Protein AF-A0A5N9GI47-F1 (afdb_monomer)

Sequence (192 aa):
MSFPSTIEPAESAIFLDIRSRVNTAGIEEALLGLVFDPKFEANSHFYVYYSAGGPGRSVVSRVTQRDGVAVPESELVVLEVPQPFSNHNGGQHAVGPDGMLYISLGDGGMGCDPQGNGQNRFDQLGSILRIDVPGLTPDQGYRVPPDNPFAGSTDARGEVWAYGLAIFGDSHSTGKMATSGPETKVRTVLKR

Secondary structure (DSSP, 8-state):
-PPPS--PPP----S---TTT---SSSS-SEEEEEE-TTHHHH-EEEEEEEETTTTEEEEEEEEEETTEEEEEEEEEEEEEE-SSSS-----EEE-TTSPEEEE-----STT-TT-GGG-TTSSTTEEEEEB-TT--TT-PPBPPTTSTTTT-SSS-TTEEEE---SS--SSS----B--SS----------

Foldseek 3Di:
DDDDPDPPDDDDDAQDDPVVFWDDPFDQFAFQDKAAQPCCVPFQKIWTWGWGPPPTWIWIWIWHDDPRHTDPVRIATQDIAHQPHRPQQFTDWYQDPVRWIKGAGALSDDPPSPVCSQVAQAGCHQFIFTWHDPPDDNVDHIHQPCQAQQRVHPRGDSRGQWGNHHPDDDDDDDRDTDGRHPDDDDDDDDDD

Nearest PDB structures (foldseek):
  2wg3-assembly2_D  TM=8.610E-01  e=8.790E-11  Homo sapiens
  2wg3-assembly1_C  TM=8.633E-01  e=1.822E-10  Homo sapiens
  2wft-assembly1_A  TM=8.410E-01  e=9.297E-11  Homo sapiens
  2wfx-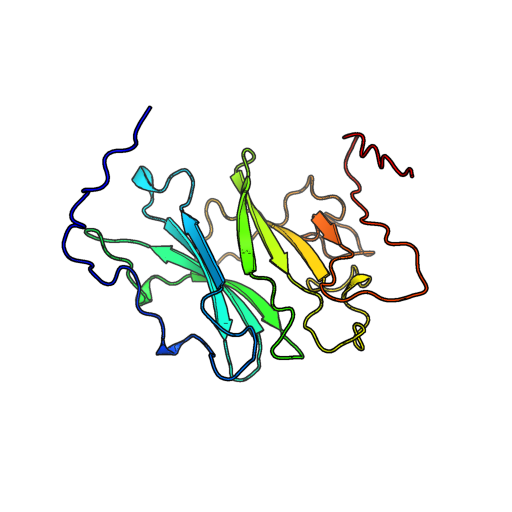assembly1_B  TM=8.576E-01  e=1.722E-10  Homo sapiens
  3ho5-assembly2_B  TM=8.603E-01  e=3.570E-10  Homo sapiens

Solvent-accessible surface area (backbone atoms only — not comparable to full-atom values): 11240 Å² total; per-residue (Å²): 137,83,79,82,92,75,77,78,74,71,80,88,69,83,48,73,79,57,70,94,60,41,28,62,89,41,87,59,30,30,80,55,32,72,38,69,41,98,54,27,96,80,66,34,33,30,38,38,23,30,22,28,61,92,69,47,23,40,37,33,29,37,33,34,48,55,96,92,28,50,38,70,89,54,56,41,81,58,46,77,44,81,30,89,40,50,30,46,60,57,25,57,53,45,70,46,99,86,62,29,41,35,40,37,28,20,36,21,28,62,85,70,44,81,81,50,25,26,76,32,5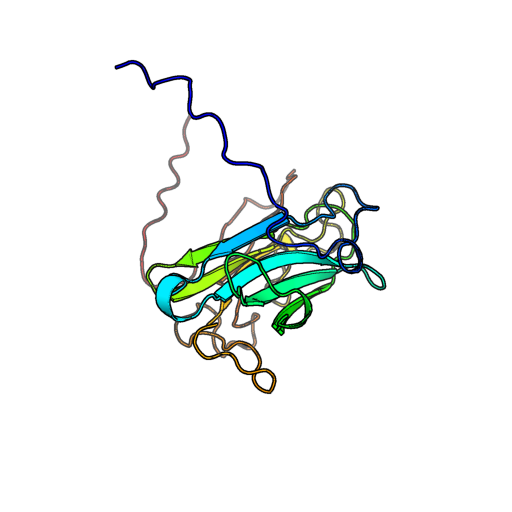0,77,52,70,37,1,16,32,33,39,34,40,54,82,85,66,44,99,90,42,72,65,42,59,43,81,85,32,64,22,40,91,43,91,82,27,42,31,36,42,51,32,44,48,37,66,95,61,84,80,90,89,73,82,88,62,74,53,71,66,68,92,80,77,88,82,78,83,85,84,83,131

Structure (mmCIF, N/CA/C/O backbone):
data_AF-A0A5N9GI47-F1
#
_entry.id   AF-A0A5N9GI47-F1
#
loop_
_atom_site.group_PDB
_atom_site.id
_atom_site.type_symbol
_atom_site.label_atom_id
_atom_site.label_alt_id
_atom_site.label_comp_id
_atom_site.label_asym_id
_atom_site.label_entity_id
_atom_site.label_seq_id
_atom_site.pdbx_PDB_ins_code
_atom_site.Cartn_x
_atom_site.Cartn_y
_atom_site.Cartn_z
_atom_site.occupancy
_atom_site.B_iso_or_equiv
_atom_site.auth_seq_id
_atom_site.auth_comp_id
_atom_site.auth_asym_id
_atom_site.auth_atom_id
_atom_site.pdbx_PDB_model_num
ATOM 1 N N . MET A 1 1 ? -36.057 14.332 -10.586 1.00 43.34 1 MET A N 1
ATOM 2 C CA . MET A 1 1 ? -35.636 14.122 -9.185 1.00 43.34 1 MET A CA 1
ATOM 3 C C . MET A 1 1 ? -34.555 15.145 -8.893 1.00 43.34 1 MET A C 1
ATOM 5 O O . MET A 1 1 ? -33.548 15.130 -9.584 1.00 43.34 1 MET A O 1
ATOM 9 N N . SER A 1 2 ? -34.813 16.093 -7.991 1.00 52.66 2 SER A N 1
ATOM 10 C CA . SER A 1 2 ? -33.816 17.071 -7.541 1.00 52.66 2 SER A CA 1
ATOM 11 C C . SER A 1 2 ? -33.163 16.513 -6.289 1.00 52.66 2 SER A C 1
ATOM 13 O O . SER A 1 2 ? -33.877 16.120 -5.367 1.00 52.66 2 SER A O 1
ATOM 15 N N . PHE A 1 3 ? -31.837 16.466 -6.252 1.00 40.84 3 PHE A N 1
ATOM 16 C CA . PHE A 1 3 ? -31.132 16.227 -5.000 1.00 40.84 3 PHE A CA 1
ATOM 17 C C . PHE A 1 3 ? -31.283 17.481 -4.124 1.00 40.84 3 PHE A C 1
ATOM 19 O O . PHE A 1 3 ? -31.165 18.591 -4.651 1.00 40.84 3 PHE A O 1
ATOM 26 N N . PRO A 1 4 ? -31.606 17.348 -2.828 1.00 53.62 4 PRO A N 1
ATOM 27 C CA . PRO A 1 4 ? -31.624 18.488 -1.921 1.00 53.62 4 PRO A CA 1
ATOM 28 C C . PRO A 1 4 ? -30.206 19.064 -1.801 1.00 53.62 4 PRO A C 1
ATOM 30 O O . PRO A 1 4 ? -29.249 18.334 -1.563 1.00 53.62 4 PRO A O 1
ATOM 33 N N . SER A 1 5 ? -30.076 20.376 -1.993 1.00 59.16 5 SER A N 1
ATOM 34 C CA . SER A 1 5 ? -28.804 21.108 -2.058 1.00 59.16 5 S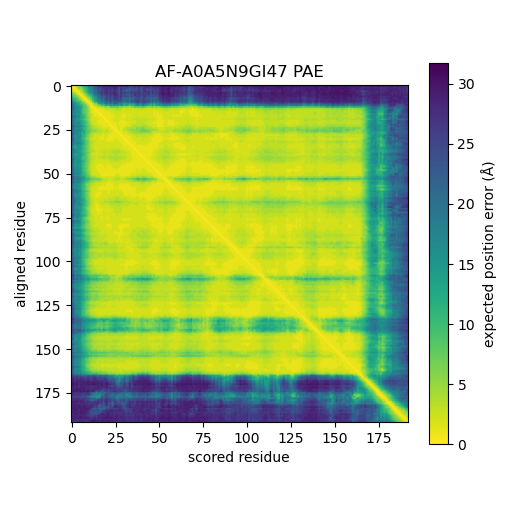ER A CA 1
ATOM 35 C C . SER A 1 5 ? -28.333 21.664 -0.710 1.00 59.16 5 SER A C 1
ATOM 37 O O . SER A 1 5 ? -27.488 22.551 -0.677 1.00 59.16 5 SER A O 1
ATOM 39 N N . THR A 1 6 ? -28.887 21.187 0.402 1.00 57.94 6 THR A N 1
ATOM 40 C CA . THR A 1 6 ? -28.562 21.686 1.744 1.00 57.94 6 THR A CA 1
ATOM 41 C C . THR A 1 6 ? -28.453 20.524 2.717 1.00 57.94 6 THR A C 1
ATOM 43 O O . THR A 1 6 ? -29.365 20.250 3.496 1.00 57.94 6 THR A O 1
ATOM 46 N N . ILE A 1 7 ? -27.324 19.824 2.651 1.00 60.47 7 ILE A N 1
ATOM 47 C CA . ILE A 1 7 ? -26.736 19.249 3.856 1.00 60.47 7 ILE A CA 1
ATOM 48 C C . ILE A 1 7 ? -25.733 20.306 4.311 1.00 60.47 7 ILE A C 1
ATOM 50 O O . ILE A 1 7 ? -24.675 20.447 3.703 1.00 60.47 7 ILE A O 1
ATOM 54 N N . GLU A 1 8 ? -26.105 21.108 5.308 1.00 59.03 8 GLU A N 1
ATOM 55 C CA . GLU A 1 8 ? -25.125 21.877 6.081 1.00 59.03 8 GLU A CA 1
ATOM 56 C C . GLU A 1 8 ? -24.126 20.850 6.635 1.00 59.03 8 GLU A C 1
ATOM 58 O O . GLU A 1 8 ? -24.556 19.928 7.341 1.00 59.03 8 GLU A O 1
ATOM 63 N N . PRO A 1 9 ? -22.833 20.902 6.274 1.00 55.97 9 PRO A N 1
ATOM 64 C CA . PRO A 1 9 ? -21.881 19.965 6.834 1.00 55.97 9 PRO A CA 1
ATOM 65 C C . PRO A 1 9 ? -21.824 20.212 8.343 1.00 55.97 9 PRO A C 1
ATOM 67 O O . PRO A 1 9 ? -21.629 21.342 8.792 1.00 55.97 9 PRO A O 1
ATOM 70 N N . ALA A 1 10 ? -21.996 19.147 9.129 1.00 63.31 10 ALA A N 1
ATOM 71 C CA . ALA A 1 10 ? -21.529 19.155 10.507 1.00 63.31 10 ALA A CA 1
ATOM 72 C C . ALA A 1 10 ? -20.068 19.637 10.511 1.00 63.31 10 ALA A C 1
ATOM 74 O O . ALA A 1 10 ? -19.319 19.321 9.583 1.00 63.31 10 ALA A O 1
ATOM 75 N N . GLU A 1 11 ? -19.706 20.441 11.510 1.00 63.81 11 GLU A N 1
ATOM 76 C CA . GLU A 1 11 ? -18.373 21.018 11.707 1.00 63.81 11 GLU A CA 1
ATOM 77 C C . GLU A 1 11 ? -17.262 20.068 11.220 1.00 63.81 11 GLU A C 1
ATOM 79 O O . GLU A 1 11 ? -17.155 18.929 11.679 1.00 63.81 11 GLU A O 1
ATOM 84 N N . SER A 1 12 ? -16.474 20.497 10.225 1.00 72.12 12 SER A N 1
ATOM 85 C CA . SER A 1 12 ? -15.445 19.644 9.629 1.00 72.12 12 SER A CA 1
ATOM 86 C C . SER A 1 12 ? -14.298 19.454 10.621 1.00 72.12 12 SER A C 1
ATOM 88 O O . SER A 1 12 ? -13.446 20.332 10.767 1.00 72.12 12 SER A O 1
ATOM 90 N N . ALA A 1 13 ? -14.270 18.314 11.305 1.00 82.38 13 ALA A N 1
ATOM 91 C CA . ALA A 1 13 ? -13.162 17.926 12.167 1.00 82.38 13 ALA A CA 1
ATOM 92 C C . ALA A 1 13 ? -12.062 17.210 11.367 1.00 82.38 13 ALA A C 1
ATOM 94 O O . ALA A 1 13 ? -12.328 16.502 10.393 1.00 82.38 13 ALA A O 1
ATOM 95 N N . ILE A 1 14 ? -10.808 17.372 11.795 1.00 89.81 14 ILE A N 1
ATOM 96 C CA . ILE A 1 14 ? -9.683 16.614 11.239 1.00 89.81 14 ILE A CA 1
ATOM 97 C C . ILE A 1 14 ? -9.828 15.154 11.676 1.00 89.81 14 ILE A C 1
ATOM 99 O O . ILE A 1 14 ? -9.747 14.851 12.863 1.00 89.81 14 ILE A O 1
ATOM 103 N N . PHE A 1 15 ? -10.017 14.251 10.712 1.00 92.94 15 PHE A N 1
ATOM 104 C CA . PHE A 1 15 ? -10.104 12.815 10.985 1.00 92.94 15 PHE A CA 1
ATOM 105 C C . PHE A 1 15 ? -8.729 12.172 11.220 1.00 92.94 15 PHE A C 1
ATOM 107 O O . PHE A 1 15 ? -8.595 11.344 12.113 1.00 92.94 15 PHE A O 1
ATOM 114 N N . LEU A 1 16 ? -7.713 12.555 10.438 1.00 94.88 16 LEU A N 1
ATOM 115 C CA . LEU A 1 16 ? -6.341 12.040 10.500 1.00 94.88 16 LEU A CA 1
ATOM 116 C C . LEU A 1 16 ? -5.348 13.168 10.186 1.00 94.88 16 LEU A C 1
ATOM 118 O O . LEU A 1 16 ? -5.494 13.839 9.166 1.00 94.88 16 LEU A O 1
ATOM 122 N N . ASP A 1 17 ? -4.311 13.329 11.013 1.00 94.81 17 ASP A N 1
ATOM 123 C CA . ASP A 1 17 ? -3.175 14.217 10.733 1.00 94.81 17 ASP A CA 1
ATOM 124 C C . ASP A 1 17 ? -1.860 13.431 10.743 1.00 94.81 17 ASP A C 1
ATOM 126 O O . ASP A 1 17 ? -1.371 13.008 11.789 1.00 94.81 17 ASP A O 1
ATOM 130 N N . ILE A 1 18 ? -1.294 13.232 9.554 1.00 97.12 18 ILE A N 1
ATOM 131 C CA . ILE A 1 18 ? 0.010 12.587 9.345 1.00 97.12 18 ILE A CA 1
ATOM 132 C C . ILE A 1 18 ? 0.945 13.469 8.515 1.00 97.12 18 ILE A C 1
ATOM 134 O O . ILE A 1 18 ? 1.875 12.968 7.890 1.00 97.12 18 ILE A O 1
ATOM 138 N N . ARG A 1 19 ? 0.734 14.793 8.497 1.00 96.81 19 ARG A N 1
ATOM 139 C CA . ARG A 1 19 ? 1.538 15.724 7.677 1.00 96.81 19 ARG A CA 1
ATOM 140 C C . ARG A 1 19 ? 3.043 15.615 7.935 1.00 96.81 19 ARG A C 1
ATOM 142 O O . ARG A 1 19 ? 3.826 15.838 7.025 1.00 96.81 19 ARG A O 1
ATOM 149 N N . SER A 1 20 ? 3.450 15.235 9.147 1.00 95.75 20 SER A N 1
ATOM 150 C CA . SER A 1 20 ? 4.858 15.000 9.501 1.00 95.75 20 SER A CA 1
ATOM 151 C C . SER A 1 20 ? 5.484 13.763 8.841 1.00 95.75 20 SER A C 1
ATOM 153 O O . SER A 1 20 ? 6.705 13.636 8.841 1.00 95.75 20 SER A O 1
ATOM 155 N N . ARG A 1 21 ? 4.670 12.850 8.295 1.00 96.44 21 ARG A N 1
ATOM 156 C CA . ARG A 1 21 ? 5.090 11.594 7.645 1.00 96.44 21 ARG A CA 1
ATOM 157 C C . ARG A 1 21 ? 5.012 11.667 6.122 1.00 96.44 21 ARG A C 1
ATOM 159 O O . ARG A 1 21 ? 5.691 10.902 5.440 1.00 96.44 21 ARG A O 1
ATOM 166 N N . VAL A 1 22 ? 4.178 12.567 5.604 1.00 97.69 22 VAL A N 1
ATOM 167 C CA . VAL A 1 22 ? 3.878 12.685 4.178 1.00 97.69 22 VAL A CA 1
ATOM 168 C C . VAL A 1 22 ? 4.869 13.633 3.507 1.00 97.69 22 VAL A C 1
ATOM 170 O O . VAL A 1 22 ? 4.983 14.801 3.875 1.00 97.69 22 VAL A O 1
ATOM 173 N N . ASN A 1 23 ? 5.563 13.139 2.487 1.00 97.44 23 ASN A N 1
ATOM 174 C CA . ASN A 1 23 ? 6.303 13.979 1.563 1.00 97.44 23 ASN A CA 1
ATOM 175 C C . ASN A 1 23 ? 5.327 14.659 0.597 1.00 97.44 23 ASN A C 1
ATOM 177 O O . ASN A 1 23 ? 4.427 14.016 0.064 1.00 97.44 23 ASN A O 1
ATOM 181 N N . THR A 1 24 ? 5.510 15.960 0.395 1.00 96.25 24 THR A N 1
ATOM 182 C CA . THR A 1 24 ? 4.680 16.802 -0.486 1.00 96.25 24 THR A CA 1
ATOM 183 C C . THR A 1 24 ? 5.528 17.691 -1.397 1.00 96.25 24 THR A C 1
ATOM 185 O O . THR A 1 24 ? 5.029 18.643 -1.991 1.00 96.25 24 THR A O 1
ATOM 188 N N . ALA 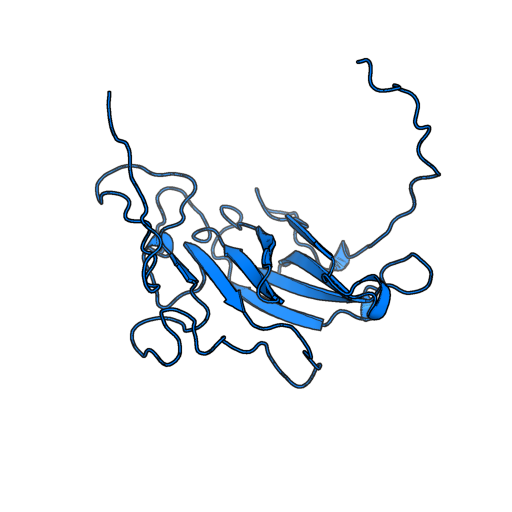A 1 25 ? 6.836 17.418 -1.481 1.00 94.50 25 ALA A N 1
ATOM 189 C CA . ALA A 1 25 ? 7.766 18.207 -2.288 1.00 94.50 25 ALA A CA 1
ATOM 190 C C . ALA A 1 25 ? 7.659 17.900 -3.795 1.00 94.50 25 ALA A C 1
ATOM 192 O O . ALA A 1 25 ? 8.067 18.713 -4.625 1.00 94.50 25 ALA A O 1
ATOM 193 N N . GLY A 1 26 ? 7.157 16.714 -4.135 1.00 92.00 26 GLY A N 1
ATOM 194 C CA . GLY A 1 26 ? 7.020 16.180 -5.479 1.00 92.00 26 GLY A CA 1
ATOM 195 C C . GLY A 1 26 ? 5.717 16.512 -6.199 1.00 92.00 26 GLY A C 1
ATOM 196 O O . GLY A 1 26 ? 4.822 17.148 -5.656 1.00 92.00 26 GLY A O 1
ATOM 197 N N . ILE A 1 27 ? 5.611 16.049 -7.448 1.00 91.31 27 ILE A N 1
ATOM 198 C CA . ILE A 1 27 ? 4.478 16.355 -8.337 1.00 91.31 27 ILE A CA 1
ATOM 199 C C . ILE A 1 27 ? 3.226 15.565 -7.935 1.00 91.31 27 ILE A C 1
ATOM 201 O O . ILE A 1 27 ? 2.133 16.123 -7.905 1.00 91.31 27 ILE A O 1
ATOM 205 N N . GLU A 1 28 ? 3.384 14.277 -7.625 1.00 93.75 28 GLU A N 1
ATOM 206 C CA . GLU A 1 28 ? 2.297 13.383 -7.201 1.00 93.75 28 GLU A CA 1
ATOM 207 C C . GLU A 1 28 ? 2.479 12.896 -5.758 1.00 93.75 28 GLU A C 1
ATOM 209 O O . GLU A 1 28 ? 1.811 11.965 -5.322 1.00 93.75 28 GLU A O 1
ATOM 214 N N . GLU A 1 29 ? 3.388 13.505 -4.997 1.00 96.50 29 GLU A N 1
ATOM 215 C CA . GLU A 1 29 ? 3.638 13.105 -3.617 1.00 96.50 29 GLU A CA 1
ATOM 216 C C . GLU A 1 29 ? 2.615 13.743 -2.674 1.00 96.50 29 GLU A C 1
ATOM 218 O O . GLU A 1 29 ? 2.559 14.964 -2.530 1.00 96.50 29 GLU A O 1
ATOM 223 N N . ALA A 1 30 ? 1.793 12.915 -2.029 1.00 96.94 30 ALA A N 1
ATOM 224 C CA . ALA A 1 30 ? 0.818 13.352 -1.034 1.00 96.94 30 ALA A CA 1
ATOM 225 C C . ALA A 1 30 ? 0.289 12.157 -0.218 1.00 96.94 30 ALA A C 1
ATOM 227 O O . ALA A 1 30 ? 0.805 11.041 -0.295 1.00 96.94 30 ALA A O 1
ATOM 228 N N . LEU A 1 31 ? -0.779 12.388 0.549 1.00 96.94 31 LEU A N 1
ATOM 229 C CA . LEU A 1 31 ? -1.726 11.340 0.926 1.00 96.94 31 LEU A CA 1
ATOM 230 C C . LEU A 1 31 ? -2.615 11.059 -0.295 1.00 96.94 31 LEU A C 1
ATOM 232 O O . LEU A 1 31 ? -3.387 11.926 -0.698 1.00 96.94 31 LEU A O 1
ATOM 236 N N . LEU A 1 32 ? -2.485 9.874 -0.892 1.00 95.94 32 LEU A N 1
ATOM 237 C CA . LEU A 1 32 ? -3.063 9.549 -2.205 1.00 95.94 32 LEU A CA 1
ATOM 238 C C . LEU A 1 32 ? -4.272 8.620 -2.135 1.00 95.94 32 LEU A C 1
ATOM 240 O O . LEU A 1 32 ? -5.051 8.556 -3.083 1.00 95.94 32 LEU A O 1
ATOM 244 N N . GLY A 1 33 ? -4.469 7.922 -1.019 1.00 95.44 33 GLY A N 1
ATOM 245 C CA . GLY A 1 33 ? -5.651 7.090 -0.856 1.00 95.44 33 GLY A CA 1
ATOM 246 C C . GLY A 1 33 ? -5.978 6.775 0.593 1.00 95.44 33 GLY A C 1
ATOM 247 O O . GLY A 1 33 ? -5.107 6.796 1.466 1.00 95.44 33 GLY A O 1
ATOM 248 N N . LEU A 1 34 ? -7.244 6.429 0.805 1.00 96.44 34 LEU A N 1
ATOM 249 C CA . LEU A 1 34 ? -7.776 5.901 2.051 1.00 96.44 34 LEU A CA 1
ATOM 250 C C . LEU A 1 34 ? -8.878 4.889 1.729 1.00 96.44 34 LEU A C 1
ATOM 252 O O . LEU A 1 34 ? -9.753 5.173 0.910 1.00 96.44 34 LEU A O 1
ATOM 256 N N . VAL A 1 35 ? -8.876 3.744 2.408 1.00 96.00 35 VAL A N 1
ATOM 257 C CA . VAL A 1 35 ? -9.984 2.782 2.363 1.00 96.00 35 VAL A CA 1
ATOM 258 C C . VAL A 1 35 ? -10.279 2.236 3.754 1.00 96.00 35 VAL A C 1
ATOM 260 O O . VAL A 1 35 ? -9.373 1.865 4.497 1.00 96.00 35 VAL A O 1
ATOM 263 N N . PHE A 1 36 ? -11.557 2.164 4.113 1.00 94.62 36 PHE A N 1
ATOM 264 C CA . PHE A 1 36 ? -11.982 1.503 5.343 1.00 94.62 36 PHE A CA 1
ATOM 265 C C . PHE A 1 36 ? -11.931 -0.016 5.183 1.00 94.62 36 PHE A C 1
ATOM 267 O O . PHE A 1 36 ? -12.267 -0.553 4.125 1.00 94.62 36 PHE A O 1
ATOM 274 N N . ASP A 1 37 ? -11.529 -0.719 6.240 1.00 92.62 37 ASP A N 1
ATOM 275 C CA . ASP A 1 37 ? -11.679 -2.169 6.294 1.00 92.62 37 ASP A CA 1
ATOM 276 C C . ASP A 1 37 ? -13.180 -2.523 6.193 1.00 92.62 37 ASP A C 1
ATOM 278 O O . ASP A 1 37 ? -14.005 -1.851 6.815 1.00 92.62 37 ASP A O 1
ATOM 282 N N . PRO A 1 38 ? -13.592 -3.566 5.451 1.00 92.00 38 PRO A N 1
ATOM 283 C CA . PRO A 1 38 ? -14.999 -3.970 5.389 1.00 92.00 38 PRO A CA 1
ATOM 284 C C . PRO A 1 38 ? -15.620 -4.277 6.759 1.00 92.00 38 PRO A C 1
ATOM 286 O O . PRO A 1 38 ? -16.841 -4.256 6.903 1.00 92.00 38 PRO A O 1
ATOM 289 N N . LYS A 1 39 ? -14.792 -4.569 7.771 1.00 92.12 39 LYS A N 1
ATOM 290 C CA . LYS A 1 39 ? -15.193 -4.771 9.166 1.00 92.12 39 LYS A CA 1
ATOM 291 C C . LYS A 1 39 ? -14.920 -3.542 10.042 1.00 92.12 39 LYS A C 1
ATOM 293 O O . LYS A 1 39 ? -14.794 -3.707 11.253 1.00 92.12 39 LYS A O 1
ATOM 298 N N . PHE A 1 40 ? -14.849 -2.338 9.469 1.00 93.25 40 PHE A N 1
ATOM 299 C CA . PHE A 1 40 ? -14.532 -1.096 10.186 1.00 93.25 40 PHE A CA 1
ATOM 300 C C . PHE A 1 40 ? -15.382 -0.892 11.444 1.00 93.25 40 PHE A C 1
ATOM 302 O O . PHE A 1 40 ? -14.839 -0.584 12.495 1.00 93.25 40 PHE A O 1
ATOM 309 N N . GLU A 1 41 ? -16.684 -1.170 11.384 1.00 93.50 41 GLU A N 1
ATOM 310 C CA . GLU A 1 41 ? -17.581 -1.071 12.550 1.00 93.50 41 GLU A CA 1
ATOM 311 C C . GLU A 1 41 ? -17.182 -1.993 13.718 1.00 93.50 41 GLU A C 1
ATOM 313 O O . GLU A 1 41 ? -17.536 -1.748 14.867 1.00 93.50 41 GLU A O 1
ATOM 318 N N . ALA A 1 42 ? -16.448 -3.073 13.438 1.00 93.75 42 ALA A N 1
ATOM 319 C CA . ALA A 1 42 ? -16.010 -4.048 14.431 1.00 93.75 42 ALA A CA 1
ATOM 320 C C . ALA A 1 42 ? -14.532 -3.899 14.832 1.00 93.75 42 ALA A C 1
ATOM 322 O O . ALA A 1 42 ? -14.169 -4.311 15.933 1.00 93.75 42 ALA A O 1
ATOM 323 N N . ASN A 1 43 ? -13.670 -3.377 13.952 1.00 93.31 43 ASN A N 1
ATOM 324 C CA . ASN A 1 43 ? -12.218 -3.314 14.177 1.00 93.31 43 ASN A CA 1
ATOM 325 C C . ASN A 1 43 ? -11.621 -1.898 14.139 1.00 93.31 43 ASN A C 1
ATOM 327 O O . ASN A 1 43 ? -10.457 -1.725 14.500 1.00 93.31 43 ASN A O 1
ATOM 331 N N . SER A 1 44 ? -12.388 -0.896 13.706 1.00 95.81 44 SER A N 1
ATOM 332 C CA . SER A 1 44 ? -11.963 0.495 13.532 1.00 95.81 44 SER A CA 1
ATOM 333 C C . SER A 1 44 ? -10.704 0.659 12.670 1.00 95.81 44 SER A C 1
ATOM 335 O O . SER A 1 44 ? -9.963 1.630 12.831 1.00 95.81 44 SER A O 1
ATOM 337 N N . HIS A 1 45 ? -10.422 -0.285 11.767 1.00 94.81 45 HIS A N 1
ATOM 338 C CA . HIS A 1 45 ? -9.237 -0.265 10.916 1.00 94.81 45 HIS A CA 1
ATOM 339 C C . HIS A 1 45 ? -9.512 0.346 9.548 1.00 94.81 45 HIS A C 1
ATOM 341 O O . HIS A 1 45 ? -10.495 0.043 8.878 1.00 94.81 45 HIS A O 1
ATOM 347 N N . PHE A 1 46 ? -8.582 1.163 9.088 1.00 95.75 46 PHE A N 1
ATOM 348 C CA . PHE A 1 46 ? -8.567 1.661 7.724 1.00 95.75 46 PHE A CA 1
ATOM 349 C C . PHE A 1 46 ? -7.130 1.702 7.221 1.00 95.75 46 PHE A C 1
ATOM 351 O O . PHE A 1 46 ? -6.184 1.688 8.012 1.00 95.75 46 PHE A O 1
ATOM 358 N N . TYR A 1 47 ? -6.968 1.717 5.907 1.00 97.06 47 TYR A N 1
ATOM 359 C CA . TYR A 1 47 ? -5.674 1.751 5.251 1.00 97.06 47 TYR A CA 1
ATOM 360 C C . TYR A 1 47 ? -5.492 3.098 4.571 1.00 97.06 47 TYR A C 1
ATOM 362 O O . TYR A 1 47 ? -6.451 3.681 4.066 1.00 97.06 47 TYR A O 1
ATOM 370 N N . VAL A 1 48 ? -4.262 3.591 4.586 1.00 98.19 48 VAL A N 1
ATOM 371 C CA . VAL A 1 48 ? -3.850 4.810 3.897 1.00 98.19 48 VAL A CA 1
ATOM 372 C C . VAL A 1 48 ? -2.689 4.506 2.975 1.00 98.19 48 VAL A C 1
ATOM 374 O O . VAL A 1 48 ? -1.863 3.646 3.275 1.00 98.19 48 VAL A O 1
ATOM 377 N N . TYR A 1 49 ? -2.623 5.247 1.876 1.00 98.50 49 TYR A N 1
ATOM 378 C CA . TYR A 1 49 ? -1.500 5.247 0.951 1.00 98.50 49 TYR A CA 1
ATOM 379 C C . TYR A 1 49 ? -0.932 6.652 0.883 1.00 98.50 49 TYR A C 1
ATOM 381 O O . TYR A 1 49 ? -1.656 7.584 0.525 1.00 98.50 49 TYR A O 1
ATOM 389 N N . TYR A 1 50 ? 0.350 6.818 1.181 1.00 98.44 50 TYR A N 1
ATOM 390 C CA . TYR A 1 50 ? 1.000 8.121 1.107 1.00 98.44 50 TYR A CA 1
ATOM 391 C C . TYR A 1 50 ? 2.450 8.031 0.634 1.00 98.44 50 TYR A C 1
ATOM 393 O O . TYR A 1 50 ? 3.103 6.997 0.767 1.00 98.44 50 TYR A O 1
ATOM 401 N N . SER A 1 51 ? 2.958 9.127 0.081 1.00 98.44 51 SER A N 1
ATOM 402 C CA . SER A 1 51 ? 4.371 9.269 -0.271 1.00 98.44 51 SER A CA 1
ATOM 403 C C . SER A 1 51 ? 5.167 9.711 0.957 1.00 98.44 51 SER A C 1
ATOM 405 O O . SER A 1 51 ? 4.758 10.632 1.658 1.00 98.44 51 SER A O 1
ATOM 407 N N . ALA A 1 52 ? 6.307 9.081 1.227 1.00 98.12 52 ALA A N 1
ATOM 408 C CA . ALA A 1 52 ? 7.215 9.398 2.328 1.00 98.12 52 ALA A CA 1
ATOM 409 C C . ALA A 1 52 ? 8.625 9.698 1.799 1.00 98.12 52 ALA A C 1
ATOM 411 O O . ALA A 1 52 ? 9.052 9.146 0.787 1.00 98.12 52 ALA A O 1
ATOM 412 N N . GLY A 1 53 ? 9.349 10.582 2.490 1.00 95.19 53 GLY A N 1
ATOM 413 C CA . GLY A 1 53 ? 10.681 11.043 2.086 1.00 95.19 53 GLY A CA 1
ATOM 414 C C . GLY A 1 53 ? 11.829 10.387 2.861 1.00 95.19 53 GLY A C 1
ATOM 415 O O . GLY A 1 53 ? 11.620 9.755 3.898 1.00 95.19 53 GLY A O 1
ATOM 416 N N . GLY A 1 54 ? 13.053 10.586 2.357 1.00 87.25 54 GLY A N 1
ATOM 417 C CA . GLY A 1 54 ? 14.311 10.213 3.017 1.00 87.25 54 GLY A CA 1
ATOM 418 C C . GLY A 1 54 ? 14.562 8.710 3.225 1.00 87.25 54 GLY A C 1
ATOM 419 O O . GLY A 1 54 ? 14.791 8.326 4.370 1.00 87.25 54 GLY A O 1
ATOM 420 N N . PRO A 1 55 ? 14.583 7.845 2.188 1.00 94.19 55 PRO A N 1
ATOM 421 C CA . PRO A 1 55 ? 14.422 8.091 0.747 1.00 94.19 55 PRO A CA 1
ATOM 422 C C . PRO A 1 55 ? 12.949 8.118 0.292 1.00 94.19 55 PRO A C 1
ATOM 424 O O . PRO A 1 55 ? 12.051 7.755 1.055 1.00 94.19 55 PRO A O 1
ATOM 427 N N . GLY A 1 56 ? 12.717 8.556 -0.953 1.00 96.56 56 GLY A N 1
ATOM 428 C CA . GLY A 1 56 ? 11.394 8.578 -1.585 1.00 96.56 56 GLY A CA 1
ATOM 429 C C . GLY A 1 56 ? 10.786 7.179 -1.695 1.00 96.56 56 GLY A C 1
ATOM 430 O O . GLY A 1 56 ? 11.432 6.252 -2.189 1.00 96.56 56 GLY A O 1
ATOM 431 N N . ARG A 1 57 ? 9.558 7.015 -1.199 1.00 98.25 57 ARG A N 1
ATOM 432 C CA . ARG A 1 57 ? 8.826 5.741 -1.208 1.00 98.25 57 ARG A CA 1
ATOM 433 C C . ARG A 1 57 ? 7.327 5.949 -1.054 1.00 98.25 57 ARG A C 1
ATOM 435 O O . ARG A 1 57 ? 6.888 6.938 -0.474 1.00 98.25 57 ARG A O 1
ATOM 442 N N . SER A 1 58 ? 6.552 4.983 -1.512 1.00 98.25 58 SER A N 1
ATOM 443 C CA . SER A 1 58 ? 5.140 4.855 -1.183 1.00 98.25 58 SER A CA 1
ATOM 444 C C . SER A 1 58 ? 4.970 3.962 0.031 1.00 98.25 58 SER A C 1
ATOM 446 O O . SER A 1 58 ? 5.624 2.926 0.134 1.00 98.25 58 SER A O 1
ATOM 448 N N . VAL A 1 59 ? 4.086 4.362 0.935 1.00 98.38 59 VAL A N 1
ATOM 449 C CA . VAL A 1 59 ? 3.781 3.643 2.168 1.00 98.38 59 VAL A CA 1
ATOM 450 C C . VAL A 1 59 ? 2.301 3.307 2.182 1.00 98.38 59 VAL A C 1
ATOM 452 O O . VAL A 1 59 ? 1.458 4.191 2.027 1.00 98.38 59 VAL A O 1
ATOM 455 N N . VAL A 1 60 ? 1.996 2.029 2.389 1.00 98.00 60 VAL A N 1
ATOM 456 C CA . VAL A 1 60 ? 0.658 1.560 2.741 1.00 98.00 60 VAL A CA 1
ATOM 457 C C . VAL A 1 60 ? 0.663 1.201 4.211 1.00 98.00 60 VAL A C 1
ATOM 459 O O . VAL A 1 60 ? 1.425 0.333 4.636 1.00 98.00 60 VAL A O 1
ATOM 462 N N . SER A 1 61 ? -0.212 1.840 4.973 1.00 96.75 61 SER A N 1
ATOM 463 C CA . SER A 1 61 ? -0.304 1.659 6.419 1.00 96.75 61 SER A CA 1
ATOM 464 C C . SER A 1 61 ? -1.731 1.368 6.839 1.00 96.75 61 SER A C 1
ATOM 466 O O . SER A 1 61 ? -2.666 1.952 6.301 1.00 96.75 61 SER A O 1
ATOM 468 N N . ARG A 1 62 ? -1.899 0.515 7.850 1.00 96.50 62 ARG A N 1
ATOM 469 C CA . ARG A 1 62 ? -3.149 0.373 8.598 1.00 96.50 62 ARG A CA 1
ATOM 470 C C . ARG A 1 62 ? -3.130 1.333 9.781 1.00 96.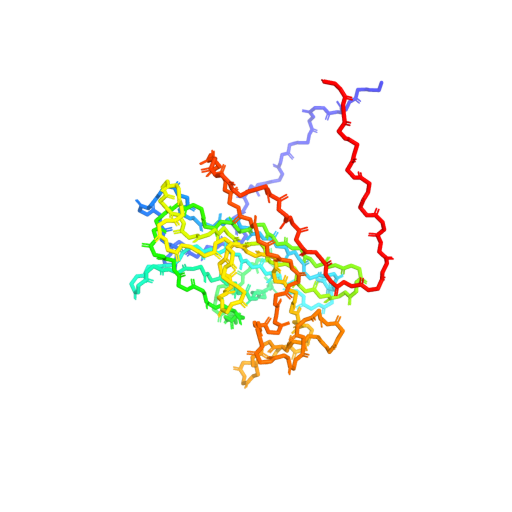50 62 ARG A C 1
ATOM 472 O O . ARG A 1 62 ? -2.162 1.365 10.533 1.00 96.50 62 ARG A O 1
ATOM 479 N N . VAL A 1 63 ? -4.217 2.057 9.996 1.00 96.56 63 VAL A N 1
ATOM 480 C CA . VAL A 1 63 ? -4.417 2.950 11.142 1.00 96.56 63 VAL A CA 1
ATOM 481 C C . VAL A 1 63 ? -5.709 2.555 11.854 1.00 96.56 63 VAL A C 1
ATOM 483 O O . VAL A 1 63 ? -6.638 2.023 11.246 1.00 96.56 63 VAL A O 1
ATOM 486 N N . THR A 1 64 ? -5.754 2.773 13.166 1.00 96.38 64 THR A N 1
ATOM 487 C CA . THR A 1 64 ? -6.926 2.506 14.003 1.00 96.38 64 THR A CA 1
ATOM 488 C C . THR A 1 64 ? -7.605 3.809 14.403 1.00 96.38 64 THR A C 1
ATOM 490 O O . THR A 1 64 ? -6.948 4.780 14.784 1.00 96.38 64 THR A O 1
ATOM 493 N N . GLN A 1 65 ? -8.930 3.819 14.350 1.00 96.56 65 GLN A N 1
ATOM 494 C CA . GLN A 1 65 ? -9.775 4.892 14.854 1.00 96.56 65 GLN A CA 1
ATOM 495 C C . GLN A 1 65 ? -10.184 4.621 16.315 1.00 96.56 65 GLN A C 1
ATOM 497 O O . GLN A 1 65 ? -10.416 3.480 16.706 1.00 96.56 65 GLN A O 1
ATOM 502 N N . ARG A 1 66 ? -10.247 5.675 17.138 1.00 95.81 66 ARG A N 1
ATOM 503 C CA . ARG A 1 66 ? -10.798 5.668 18.506 1.00 95.81 66 ARG A CA 1
ATOM 504 C C . ARG A 1 66 ? -11.671 6.909 18.694 1.00 95.81 66 ARG A C 1
ATOM 506 O O . ARG A 1 66 ? -11.309 7.980 18.226 1.00 95.81 66 ARG A O 1
ATOM 513 N N . ASP A 1 67 ? -12.860 6.751 19.271 1.00 93.00 67 ASP A N 1
ATOM 514 C CA . ASP A 1 67 ? -13.793 7.854 19.580 1.00 93.00 67 ASP A CA 1
ATOM 515 C C . ASP A 1 67 ? -14.065 8.845 18.422 1.00 93.00 67 ASP A C 1
ATOM 517 O O . ASP A 1 67 ? -13.970 10.059 18.564 1.00 93.00 67 ASP A O 1
ATOM 521 N N . GLY A 1 68 ? -14.376 8.323 17.234 1.00 89.12 68 GLY A N 1
ATOM 522 C CA . GLY A 1 68 ? -14.612 9.086 16.003 1.00 89.12 68 GLY A CA 1
ATOM 523 C C . GLY A 1 68 ? -13.371 9.612 15.264 1.00 89.12 68 GLY A C 1
ATOM 524 O O . GLY A 1 68 ? -13.529 10.141 14.168 1.00 89.12 68 GLY A O 1
ATOM 525 N N . VAL A 1 69 ? -12.152 9.455 15.798 1.00 92.62 69 VAL A N 1
ATOM 526 C CA . VAL A 1 69 ? -10.929 10.064 15.229 1.00 92.62 69 VAL A CA 1
ATOM 527 C C . VAL A 1 69 ? -9.823 9.026 15.018 1.00 92.62 69 VAL A C 1
ATOM 529 O O . VAL A 1 69 ? -9.672 8.087 15.800 1.00 92.62 69 VAL A O 1
ATOM 532 N N . ALA A 1 70 ? -9.041 9.151 13.945 1.00 95.75 70 ALA A N 1
ATOM 533 C CA . ALA A 1 70 ? -7.882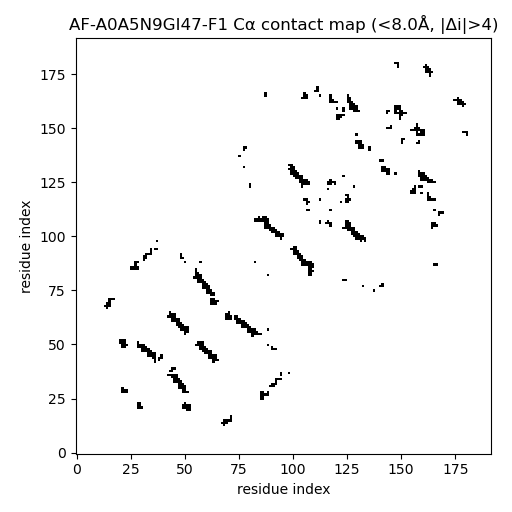 8.293 13.736 1.00 95.75 70 ALA A CA 1
ATOM 534 C C . ALA A 1 70 ? -6.792 8.557 14.781 1.00 95.75 70 ALA A C 1
ATOM 536 O O . ALA A 1 70 ? -6.558 9.697 15.169 1.00 95.75 70 ALA A O 1
ATOM 537 N N . VAL A 1 71 ? -6.078 7.507 15.190 1.00 97.44 71 VAL A N 1
ATOM 538 C CA . VAL A 1 71 ? -4.933 7.610 16.102 1.00 97.44 71 VAL A CA 1
ATOM 539 C C . VAL A 1 71 ? -3.645 7.414 15.302 1.00 97.44 71 VAL A C 1
ATOM 541 O O . VAL A 1 71 ? -3.298 6.261 15.024 1.00 97.44 71 VAL A O 1
ATOM 544 N N . PRO A 1 72 ? -2.920 8.480 14.912 1.00 95.44 72 PRO A N 1
ATOM 545 C CA . PRO A 1 72 ? -1.714 8.360 14.092 1.00 95.44 72 PRO A CA 1
ATOM 546 C C . PRO A 1 72 ? -0.664 7.414 14.681 1.00 95.44 72 PRO A C 1
ATOM 548 O O . PRO A 1 72 ? 0.052 6.750 13.940 1.00 95.44 72 PRO A O 1
ATOM 551 N N . GLU A 1 73 ? -0.549 7.326 16.003 1.00 96.94 73 GLU A N 1
ATOM 552 C CA . GLU A 1 73 ? 0.410 6.471 16.717 1.00 96.94 73 GLU A CA 1
ATOM 553 C C . GLU A 1 73 ? 0.041 4.982 16.661 1.00 96.94 73 GLU A C 1
ATOM 555 O O . GLU A 1 73 ? 0.852 4.134 17.017 1.00 96.94 73 GLU A O 1
ATOM 560 N N . SER A 1 74 ? -1.175 4.647 16.218 1.00 95.88 74 SER A N 1
ATOM 561 C CA . SER A 1 74 ? -1.603 3.260 15.993 1.00 95.88 74 SER A CA 1
ATOM 562 C C . SER A 1 74 ? -1.178 2.702 14.634 1.00 95.88 74 SER A C 1
ATOM 564 O O . SER A 1 74 ? -1.565 1.584 14.292 1.00 95.88 74 SER A O 1
ATOM 566 N N . GLU A 1 75 ? -0.436 3.490 13.853 1.00 95.81 75 GLU A N 1
ATOM 567 C CA . GLU A 1 75 ? 0.037 3.106 12.532 1.00 95.81 75 GLU A CA 1
ATOM 568 C C . GLU A 1 75 ? 0.806 1.782 12.565 1.00 95.81 75 GLU A C 1
ATOM 570 O O . GLU A 1 75 ? 1.772 1.604 13.306 1.00 95.81 75 GLU A O 1
ATOM 575 N N . LEU A 1 76 ? 0.373 0.873 11.697 1.00 95.69 76 LEU A N 1
ATOM 576 C CA . LEU A 1 76 ? 1.092 -0.325 11.316 1.00 95.69 76 LEU A CA 1
ATOM 577 C C . LEU A 1 76 ? 1.437 -0.219 9.832 1.00 95.69 76 LEU A C 1
ATOM 579 O O . LEU A 1 76 ? 0.546 -0.309 8.984 1.00 95.69 76 LEU A O 1
ATOM 583 N N . VAL A 1 77 ? 2.722 -0.054 9.526 1.00 95.88 77 VAL A N 1
ATOM 584 C CA . VAL A 1 77 ? 3.219 -0.067 8.146 1.00 95.88 77 VAL A CA 1
ATOM 585 C C . VAL A 1 77 ? 3.038 -1.469 7.569 1.00 95.88 77 VAL A C 1
ATOM 587 O O . VAL A 1 77 ? 3.558 -2.444 8.106 1.00 95.88 77 VAL A O 1
ATOM 590 N N . VAL A 1 78 ? 2.268 -1.568 6.487 1.00 95.94 78 VAL A N 1
ATOM 591 C CA . VAL A 1 78 ? 1.958 -2.827 5.798 1.00 95.94 78 VAL A CA 1
ATOM 592 C C . VAL A 1 78 ? 2.959 -3.074 4.679 1.00 95.94 78 VAL A C 1
ATOM 594 O O . VAL A 1 78 ? 3.484 -4.175 4.552 1.00 95.94 78 VAL A O 1
ATOM 597 N N . LEU A 1 79 ? 3.223 -2.058 3.861 1.00 95.81 79 LEU A N 1
ATOM 598 C CA . LEU A 1 79 ? 4.081 -2.161 2.688 1.00 95.81 79 LEU A CA 1
ATOM 599 C C . LEU A 1 79 ? 4.801 -0.834 2.455 1.00 95.81 79 LEU A C 1
ATOM 601 O O . LEU A 1 79 ? 4.178 0.224 2.502 1.00 95.81 79 LEU A O 1
ATOM 605 N N . GLU A 1 80 ? 6.088 -0.906 2.127 1.00 97.38 80 GLU A N 1
ATOM 606 C CA . GLU A 1 80 ? 6.860 0.224 1.614 1.00 97.38 80 GLU A CA 1
ATOM 607 C C . GLU A 1 80 ? 7.454 -0.147 0.253 1.00 97.38 80 GLU A C 1
ATOM 609 O O . GLU A 1 80 ? 8.067 -1.206 0.109 1.00 97.38 80 GLU A O 1
ATOM 614 N N . VAL A 1 81 ? 7.275 0.726 -0.739 1.00 97.81 81 VAL A N 1
ATOM 615 C CA . VAL A 1 81 ? 7.796 0.547 -2.102 1.00 97.81 81 VAL A CA 1
ATOM 616 C C . VAL A 1 81 ? 8.648 1.761 -2.462 1.00 97.81 81 VAL A C 1
ATOM 618 O O . VAL A 1 81 ? 8.113 2.871 -2.481 1.00 97.81 81 VAL A O 1
ATOM 621 N N . PRO A 1 82 ? 9.959 1.607 -2.722 1.00 97.75 82 PRO A N 1
ATOM 622 C CA . PRO A 1 82 ? 10.806 2.714 -3.159 1.00 97.75 82 PRO A CA 1
ATOM 623 C C . PRO A 1 82 ? 10.246 3.412 -4.404 1.00 97.75 82 PRO A C 1
ATOM 625 O O . PRO A 1 82 ? 9.783 2.754 -5.331 1.00 97.75 82 PRO A O 1
ATOM 628 N N . GLN A 1 83 ? 10.309 4.743 -4.428 1.00 96.75 83 GLN A N 1
ATOM 629 C CA . GLN A 1 83 ? 9.866 5.570 -5.551 1.00 96.75 83 GLN A CA 1
ATOM 630 C C . GLN A 1 83 ? 11.088 6.290 -6.140 1.00 96.75 83 GLN A C 1
ATOM 632 O O . GLN A 1 83 ? 11.669 7.143 -5.460 1.00 96.75 83 GLN A O 1
ATOM 637 N N . PRO A 1 84 ? 11.532 5.944 -7.365 1.00 95.56 84 PRO A N 1
ATOM 638 C CA . PRO A 1 84 ? 12.720 6.548 -7.965 1.00 95.56 84 PRO A CA 1
ATOM 639 C C . PRO A 1 84 ? 12.489 8.005 -8.388 1.00 95.56 84 PRO A C 1
ATOM 641 O O . PRO A 1 84 ? 13.440 8.788 -8.408 1.00 95.56 84 PRO A O 1
ATOM 644 N N . PHE A 1 85 ? 11.242 8.380 -8.691 1.00 95.44 85 PHE A N 1
ATOM 645 C CA . PHE A 1 85 ? 10.848 9.739 -9.046 1.00 95.44 85 PHE A CA 1
ATOM 646 C C . PHE A 1 85 ? 9.580 10.175 -8.301 1.00 95.44 85 PHE A C 1
ATOM 648 O O . PHE A 1 85 ? 8.884 9.389 -7.660 1.00 95.44 85 PHE A O 1
ATOM 655 N N . SER A 1 86 ? 9.283 11.471 -8.377 1.00 94.19 86 SER A N 1
ATOM 656 C CA . SER A 1 86 ? 8.188 12.112 -7.642 1.00 94.19 86 SER A CA 1
ATOM 657 C C . SER A 1 86 ? 6.836 12.104 -8.371 1.00 94.19 86 SER A C 1
ATOM 659 O O . SER A 1 86 ? 5.919 12.832 -7.986 1.00 94.19 86 SER A O 1
ATOM 661 N N . ASN A 1 87 ? 6.726 11.334 -9.453 1.00 92.38 87 ASN A N 1
ATOM 662 C CA . ASN A 1 87 ? 5.525 11.172 -10.264 1.00 92.38 87 ASN A CA 1
ATOM 663 C C . ASN A 1 87 ? 5.283 9.687 -10.576 1.00 92.38 87 ASN A C 1
ATOM 665 O O . ASN A 1 87 ? 6.146 8.847 -10.345 1.00 92.38 87 ASN A O 1
ATOM 669 N N . HIS A 1 88 ? 4.098 9.374 -11.091 1.00 93.81 88 HIS A N 1
ATOM 670 C CA . HIS A 1 88 ? 3.547 8.027 -11.248 1.00 93.81 88 HIS A CA 1
ATOM 671 C C . HIS A 1 88 ? 3.618 7.207 -9.958 1.00 93.81 88 HIS A C 1
ATOM 673 O O . HIS A 1 88 ? 4.011 6.038 -9.950 1.00 93.81 88 HIS A O 1
ATOM 679 N N . ASN A 1 89 ? 3.218 7.819 -8.844 1.00 93.44 89 ASN A N 1
ATOM 680 C CA . ASN A 1 89 ? 3.240 7.145 -7.550 1.00 93.44 89 ASN A CA 1
ATOM 681 C C . ASN A 1 89 ? 2.037 6.210 -7.361 1.00 93.44 89 ASN A C 1
ATOM 683 O O . ASN A 1 89 ? 2.063 5.391 -6.451 1.00 93.44 89 ASN A O 1
ATOM 687 N N . GLY A 1 90 ? 1.008 6.275 -8.212 1.00 94.00 90 GLY A N 1
ATOM 688 C CA . GLY A 1 90 ? -0.195 5.445 -8.086 1.00 94.00 90 GLY A CA 1
ATOM 689 C C . GLY A 1 90 ? -1.042 5.855 -6.880 1.00 94.00 90 GLY A C 1
ATOM 690 O O . GLY A 1 90 ? -1.341 7.032 -6.706 1.00 94.00 90 GLY A O 1
ATOM 691 N N . GLY A 1 91 ? -1.439 4.890 -6.048 1.00 91.00 91 GLY A N 1
ATOM 692 C CA . GLY A 1 91 ? -2.049 5.172 -4.743 1.00 91.00 91 GLY A CA 1
ATOM 693 C C . GLY A 1 91 ? -3.528 4.834 -4.603 1.00 91.00 91 GLY A C 1
ATOM 694 O O . GLY A 1 91 ? -4.038 4.788 -3.479 1.00 91.00 91 GLY A O 1
ATOM 695 N N . GLN A 1 92 ? -4.213 4.485 -5.696 1.00 93.25 92 GLN A N 1
ATOM 696 C CA . GLN A 1 92 ? -5.537 3.880 -5.584 1.00 93.25 92 GLN A CA 1
ATOM 697 C C . GLN A 1 92 ? -5.413 2.501 -4.931 1.00 93.25 92 GLN A C 1
ATOM 699 O O . GLN A 1 92 ? -4.587 1.682 -5.337 1.00 93.25 92 GLN A O 1
ATOM 704 N N . HIS A 1 93 ? -6.257 2.233 -3.942 1.00 93.19 93 HIS A N 1
ATOM 705 C CA . HIS A 1 93 ? -6.353 0.931 -3.303 1.00 93.19 93 HIS A CA 1
ATOM 706 C C . HIS A 1 93 ? -7.779 0.670 -2.822 1.00 93.19 93 HIS A C 1
ATOM 708 O O . HIS A 1 93 ? -8.556 1.598 -2.594 1.00 93.19 93 HIS A O 1
ATOM 714 N N . ALA A 1 94 ? -8.136 -0.606 -2.722 1.00 95.25 94 ALA A N 1
ATOM 715 C CA . ALA A 1 94 ? -9.468 -1.048 -2.332 1.00 95.25 94 ALA A CA 1
ATOM 716 C C . ALA A 1 94 ? -9.406 -2.432 -1.685 1.00 95.25 94 ALA A C 1
ATOM 718 O O . ALA A 1 94 ? -8.554 -3.245 -2.042 1.00 95.25 94 ALA A O 1
ATOM 719 N N . VAL A 1 95 ? -10.337 -2.720 -0.776 1.00 93.62 95 VAL A N 1
ATOM 720 C CA . VAL A 1 95 ? -10.533 -4.085 -0.278 1.00 93.62 95 VAL A CA 1
ATOM 721 C C . VAL A 1 95 ? -11.539 -4.791 -1.181 1.00 93.62 95 VAL A C 1
ATOM 723 O O . VAL A 1 95 ? -12.660 -4.314 -1.365 1.00 93.62 95 VAL A O 1
ATOM 726 N N . GLY A 1 96 ? -11.115 -5.897 -1.789 1.00 93.12 96 GLY A N 1
ATOM 727 C CA . GLY A 1 96 ? -11.946 -6.693 -2.682 1.00 93.12 96 GLY A CA 1
ATOM 728 C C . GLY A 1 96 ? -13.026 -7.489 -1.939 1.00 93.12 96 GLY A C 1
ATOM 729 O O . GLY A 1 96 ? -12.981 -7.632 -0.714 1.00 93.12 96 GLY A O 1
ATOM 730 N N . PRO A 1 97 ? -14.002 -8.061 -2.666 1.00 91.62 97 PRO A N 1
ATOM 731 C CA . PRO A 1 97 ? -15.024 -8.934 -2.079 1.00 91.62 97 PRO A CA 1
ATOM 732 C C . PRO A 1 97 ? -14.446 -10.237 -1.500 1.00 91.62 97 PRO A C 1
ATOM 734 O O . PRO A 1 97 ? -15.102 -10.909 -0.711 1.00 91.62 97 PRO A O 1
ATOM 737 N N . ASP A 1 98 ? -13.222 -10.588 -1.887 1.00 92.62 98 ASP A N 1
ATOM 738 C CA . ASP A 1 98 ? -12.430 -11.693 -1.351 1.00 92.62 98 ASP A CA 1
ATOM 739 C C . ASP A 1 98 ? -11.695 -11.339 -0.043 1.00 92.62 98 ASP A C 1
ATOM 741 O O . ASP A 1 98 ? -11.032 -12.193 0.541 1.00 92.62 98 ASP A O 1
ATOM 745 N N . GLY A 1 99 ? -11.819 -10.095 0.433 1.00 91.31 99 GLY A N 1
ATOM 746 C CA . GLY A 1 99 ? -11.184 -9.610 1.658 1.00 91.31 99 GLY A CA 1
ATOM 747 C C . GLY A 1 99 ? -9.708 -9.242 1.505 1.00 91.31 99 GLY A C 1
ATOM 748 O O . GLY A 1 99 ? -9.066 -8.937 2.511 1.00 91.31 99 GLY A O 1
ATOM 749 N N . MET A 1 100 ? -9.171 -9.247 0.282 1.00 95.81 100 MET A N 1
ATOM 750 C CA . MET A 1 100 ? -7.782 -8.876 0.012 1.00 95.81 100 MET A CA 1
ATOM 751 C C . MET A 1 100 ? -7.655 -7.381 -0.258 1.00 95.81 100 MET A C 1
ATOM 753 O O . MET A 1 100 ? -8.562 -6.756 -0.812 1.00 95.81 100 MET A O 1
ATOM 757 N N . LEU A 1 101 ? -6.511 -6.801 0.104 1.00 97.12 101 LEU A N 1
ATOM 758 C CA . LEU A 1 101 ? -6.193 -5.419 -0.235 1.00 97.12 101 LEU A CA 1
ATOM 759 C C . LEU A 1 101 ? -5.519 -5.379 -1.608 1.00 97.12 101 LEU A C 1
ATOM 761 O O . LEU A 1 101 ? -4.458 -5.972 -1.813 1.00 97.12 101 LEU A O 1
ATOM 765 N N . TYR A 1 102 ? -6.146 -4.659 -2.535 1.00 97.94 102 TYR A N 1
ATOM 766 C CA . TYR A 1 102 ? -5.617 -4.374 -3.860 1.00 97.94 102 TYR A CA 1
ATOM 767 C C . TYR A 1 102 ? -4.974 -2.997 -3.866 1.00 97.94 102 TYR A C 1
ATOM 769 O O . TYR A 1 102 ? -5.615 -2.029 -3.459 1.00 97.94 102 TYR A O 1
ATOM 777 N N . ILE A 1 103 ? -3.731 -2.898 -4.334 1.00 98.19 103 ILE A N 1
ATOM 778 C CA . ILE A 1 103 ? -2.944 -1.657 -4.301 1.00 98.19 103 ILE A CA 1
ATOM 779 C C . ILE A 1 103 ? -2.409 -1.388 -5.699 1.00 98.19 103 ILE A C 1
ATOM 781 O O . ILE A 1 103 ? -1.677 -2.208 -6.242 1.00 98.19 103 ILE A O 1
ATOM 785 N N . SER A 1 104 ? -2.761 -0.245 -6.278 1.00 96.62 104 SER A N 1
ATOM 786 C CA . SER A 1 104 ? -2.177 0.210 -7.538 1.00 96.62 104 SER A CA 1
ATOM 787 C C . SER A 1 104 ? -0.897 1.007 -7.292 1.00 96.62 104 SER A C 1
ATOM 789 O O . SER A 1 104 ? -0.868 1.944 -6.488 1.00 96.62 104 SER A O 1
ATOM 791 N N . LEU A 1 105 ? 0.148 0.644 -8.025 1.00 96.25 105 LEU A N 1
ATOM 792 C CA . LEU A 1 105 ? 1.426 1.335 -8.085 1.00 96.25 105 LEU A CA 1
ATOM 793 C C . LEU A 1 105 ? 1.663 1.765 -9.532 1.00 96.25 105 LEU A C 1
ATOM 795 O O . LEU A 1 105 ? 1.509 0.964 -10.457 1.00 96.25 105 LEU A O 1
ATOM 799 N N . GLY A 1 106 ? 2.042 3.025 -9.734 1.00 94.75 106 GLY A N 1
ATOM 800 C CA . GLY A 1 106 ? 2.598 3.435 -11.022 1.00 94.75 106 GLY A CA 1
ATOM 801 C C . GLY A 1 106 ? 4.012 2.879 -11.205 1.00 94.75 106 GLY A C 1
ATOM 802 O O . GLY A 1 106 ? 4.568 2.255 -10.301 1.00 94.75 106 GLY A O 1
ATOM 803 N N . ASP A 1 107 ? 4.595 3.090 -12.382 1.00 94.00 107 ASP A N 1
ATOM 804 C CA . ASP A 1 107 ? 5.956 2.651 -12.745 1.00 94.00 107 ASP A CA 1
ATOM 805 C C . ASP A 1 107 ? 7.075 3.374 -11.963 1.00 94.00 107 ASP A C 1
ATOM 807 O O . ASP A 1 107 ? 8.257 3.065 -12.113 1.00 94.00 107 ASP A O 1
ATOM 811 N N . GLY A 1 108 ? 6.709 4.311 -11.087 1.00 93.88 108 GLY A N 1
ATOM 812 C CA . GLY A 1 108 ? 7.638 5.105 -10.297 1.00 93.88 108 GLY A CA 1
ATOM 813 C C . GLY A 1 108 ? 8.215 6.301 -11.039 1.00 93.88 108 GLY A C 1
ATOM 814 O O . GLY A 1 108 ? 9.076 6.990 -10.494 1.00 93.88 108 GLY A O 1
ATOM 815 N N . GLY A 1 109 ? 7.711 6.574 -12.242 1.00 90.62 109 GLY A N 1
ATOM 816 C CA . GLY A 1 109 ? 7.794 7.879 -12.862 1.00 90.62 109 GLY A CA 1
ATOM 817 C C . GLY A 1 109 ? 8.966 8.095 -13.796 1.00 90.62 109 GLY A C 1
ATOM 818 O O . GLY A 1 109 ? 9.649 7.182 -14.259 1.00 90.62 109 GLY A O 1
ATOM 819 N N . MET A 1 110 ? 9.148 9.389 -14.065 1.00 86.62 110 MET A N 1
ATOM 820 C CA . MET A 1 110 ? 9.747 9.972 -15.264 1.00 86.62 110 MET A CA 1
ATOM 821 C C . MET A 1 110 ? 9.021 9.572 -16.565 1.00 86.62 110 MET A C 1
ATOM 823 O O . MET A 1 110 ? 8.329 8.562 -16.660 1.00 86.62 110 MET A O 1
ATOM 827 N N . GLY A 1 111 ? 9.111 10.428 -17.586 1.00 82.06 111 GLY A N 1
ATOM 828 C CA . GLY A 1 111 ? 8.543 10.121 -18.898 1.00 82.06 111 GLY A CA 1
ATOM 829 C C . GLY A 1 111 ? 9.211 8.892 -19.522 1.00 82.06 111 GLY A C 1
ATOM 830 O O . GLY A 1 111 ? 10.429 8.746 -19.436 1.00 82.06 111 GLY A O 1
ATOM 831 N N . CYS A 1 112 ? 8.410 8.055 -20.185 1.00 82.94 112 CYS A N 1
ATOM 832 C CA . CYS A 1 112 ? 8.848 6.862 -20.917 1.00 82.94 112 CYS A CA 1
ATOM 833 C C . CYS A 1 112 ? 9.467 5.732 -20.066 1.00 82.94 112 CYS A C 1
ATOM 835 O O . CYS A 1 112 ? 10.223 4.941 -20.624 1.00 82.94 112 CYS A O 1
ATOM 837 N N . ASP A 1 113 ? 9.153 5.645 -18.765 1.00 88.56 113 ASP A N 1
ATOM 838 C CA . ASP A 1 113 ? 9.568 4.550 -17.864 1.00 88.56 113 ASP A CA 1
ATOM 839 C C . ASP A 1 113 ? 11.058 4.164 -18.018 1.00 88.56 113 ASP A C 1
ATOM 841 O O . ASP A 1 113 ? 11.395 3.065 -18.471 1.00 88.56 113 ASP A O 1
ATOM 845 N N . PRO A 1 114 ? 11.998 5.064 -17.672 1.00 90.44 114 PRO A N 1
ATOM 846 C CA . PRO A 1 114 ? 13.427 4.816 -17.870 1.00 90.44 114 PRO A CA 1
ATOM 847 C C . PRO A 1 114 ? 13.969 3.657 -17.022 1.00 90.44 114 PRO A C 1
ATOM 849 O O . PRO A 1 114 ? 15.062 3.165 -17.299 1.00 90.44 114 PRO A O 1
ATOM 852 N N . GLN A 1 115 ? 13.233 3.237 -15.988 1.00 92.44 115 GLN A N 1
ATOM 853 C CA . GLN A 1 115 ? 13.575 2.089 -15.145 1.00 92.44 115 GLN A CA 1
ATOM 854 C C . GLN A 1 115 ? 13.021 0.769 -15.710 1.00 92.44 115 GLN A C 1
ATOM 856 O O . GLN A 1 115 ? 13.432 -0.304 -15.274 1.00 92.44 115 GLN A O 1
ATOM 861 N N . GLY A 1 116 ? 12.122 0.826 -16.700 1.00 91.69 116 GLY A N 1
ATOM 862 C CA . GLY A 1 116 ? 11.469 -0.348 -17.278 1.00 91.69 116 GLY A CA 1
ATOM 863 C C . GLY A 1 116 ? 10.563 -1.081 -16.286 1.00 91.69 116 GLY A C 1
ATOM 864 O O . GLY A 1 116 ? 10.326 -2.284 -16.438 1.00 91.69 116 GLY A O 1
ATOM 865 N N . ASN A 1 117 ? 10.081 -0.381 -15.260 1.00 93.62 117 ASN A N 1
ATOM 866 C CA . ASN A 1 117 ? 9.319 -0.958 -14.162 1.00 93.62 117 ASN A CA 1
ATOM 867 C C . ASN A 1 117 ? 7.941 -1.439 -14.609 1.00 93.62 117 ASN A C 1
ATOM 869 O O . ASN A 1 117 ? 7.470 -2.470 -14.136 1.00 93.62 117 ASN A O 1
ATOM 873 N N . GLY A 1 118 ? 7.327 -0.773 -15.588 1.00 89.31 118 GLY A N 1
ATOM 874 C CA . GLY A 1 118 ? 6.008 -1.125 -16.104 1.00 89.31 118 GLY A CA 1
ATOM 875 C C . GLY A 1 118 ? 5.919 -2.571 -16.599 1.00 89.31 118 GLY A C 1
ATOM 876 O O . GLY A 1 118 ? 4.859 -3.182 -16.521 1.00 89.31 118 GLY A O 1
ATOM 877 N N . GLN A 1 119 ? 7.018 -3.155 -17.087 1.00 91.12 119 GLN A N 1
ATOM 878 C CA . GLN A 1 119 ? 7.074 -4.556 -17.534 1.00 91.12 119 GLN A CA 1
ATOM 879 C C . GLN A 1 119 ? 7.892 -5.462 -16.599 1.00 91.12 119 GLN A C 1
ATOM 881 O O . GLN A 1 119 ? 8.019 -6.663 -16.861 1.00 91.12 119 GLN A O 1
ATOM 886 N N . ASN A 1 120 ? 8.442 -4.918 -15.513 1.00 91.69 120 ASN A N 1
ATOM 887 C CA . ASN A 1 120 ? 9.296 -5.652 -14.595 1.00 91.69 120 ASN A CA 1
ATOM 888 C C . ASN A 1 120 ? 8.478 -6.368 -13.515 1.00 91.69 120 ASN A C 1
ATOM 890 O O . ASN A 1 120 ? 8.225 -5.852 -12.433 1.00 91.69 120 ASN A O 1
ATOM 894 N N . ARG A 1 121 ? 8.143 -7.628 -13.777 1.00 91.06 121 ARG A N 1
ATOM 895 C CA . ARG A 1 121 ? 7.439 -8.509 -12.830 1.00 91.06 121 ARG A CA 1
ATOM 896 C C . ARG A 1 121 ? 8.236 -8.874 -11.562 1.00 91.06 121 ARG A C 1
ATOM 898 O O . ARG A 1 121 ? 7.684 -9.509 -10.664 1.00 91.06 121 ARG A O 1
ATOM 905 N N . PHE A 1 122 ? 9.523 -8.526 -11.496 1.00 94.12 122 PHE A N 1
ATOM 906 C CA . PHE A 1 122 ? 10.362 -8.705 -10.305 1.00 94.12 122 PHE A CA 1
ATOM 907 C C . PHE A 1 122 ? 10.317 -7.501 -9.359 1.00 94.12 122 PHE A C 1
ATOM 909 O O . PHE A 1 122 ? 10.900 -7.572 -8.278 1.00 94.12 122 PHE A O 1
ATOM 916 N N . ASP A 1 123 ? 9.617 -6.430 -9.735 1.00 92.62 123 ASP A N 1
ATOM 917 C CA . ASP A 1 123 ? 9.342 -5.276 -8.885 1.00 92.62 123 ASP A CA 1
ATOM 918 C C . ASP A 1 123 ? 7.827 -5.129 -8.636 1.00 92.62 123 ASP A C 1
ATOM 920 O O . ASP A 1 123 ? 7.002 -5.812 -9.241 1.00 92.62 123 ASP A O 1
ATOM 924 N N . GLN A 1 124 ? 7.464 -4.284 -7.675 1.00 96.44 124 GLN A N 1
ATOM 925 C CA . GLN A 1 124 ? 6.087 -3.923 -7.345 1.00 96.44 124 GLN A CA 1
ATOM 926 C C . GLN A 1 124 ? 5.603 -2.707 -8.146 1.00 96.44 124 GLN A C 1
ATOM 928 O O . GLN A 1 124 ? 4.398 -2.498 -8.267 1.00 96.44 124 GLN A O 1
ATOM 933 N N . LEU A 1 125 ? 6.506 -1.889 -8.686 1.00 96.81 125 LEU A N 1
ATOM 934 C CA . LEU A 1 125 ? 6.141 -0.740 -9.512 1.00 96.81 125 LEU A CA 1
ATOM 935 C C . LEU A 1 125 ? 5.470 -1.183 -10.824 1.00 96.81 125 LEU A C 1
ATOM 937 O O . LEU A 1 125 ? 5.713 -2.271 -11.340 1.00 96.81 125 LEU A O 1
ATOM 941 N N . GLY A 1 126 ? 4.574 -0.344 -11.344 1.00 95.25 126 GLY A N 1
ATOM 942 C CA . GLY A 1 126 ? 3.828 -0.598 -12.578 1.00 95.25 126 GLY A CA 1
ATOM 943 C C . GLY A 1 12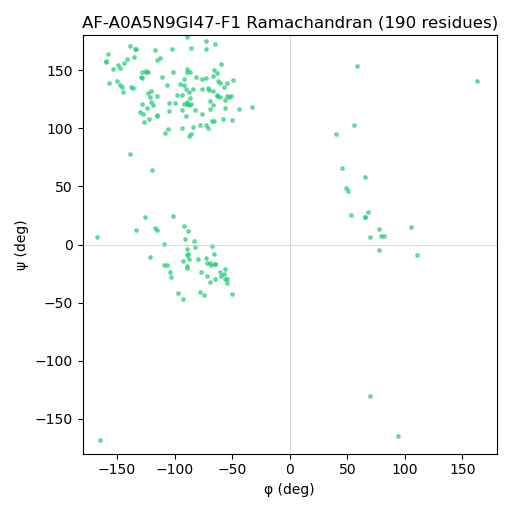6 ? 2.820 -1.745 -12.469 1.00 95.25 126 GLY A C 1
ATOM 944 O O . GLY A 1 126 ? 2.527 -2.414 -13.468 1.00 95.25 126 GLY A O 1
ATOM 945 N N . SER A 1 127 ? 2.303 -1.998 -11.263 1.00 96.38 127 SER A N 1
ATOM 946 C CA . SER A 1 127 ? 1.496 -3.176 -10.953 1.00 96.38 127 SER A CA 1
ATOM 947 C C . SER A 1 127 ? 0.242 -2.867 -10.127 1.00 96.38 127 SER A C 1
ATOM 949 O O . SER A 1 127 ? 0.100 -1.819 -9.496 1.00 96.38 127 SER A O 1
ATOM 951 N N . ILE A 1 128 ? -0.697 -3.809 -10.150 1.00 97.81 128 ILE A N 1
ATOM 952 C CA . ILE A 1 128 ? -1.699 -3.974 -9.105 1.00 97.81 128 ILE A CA 1
ATOM 953 C C . ILE A 1 128 ? -1.203 -5.113 -8.227 1.00 97.81 128 ILE A C 1
ATOM 955 O O . ILE A 1 128 ? -1.030 -6.233 -8.712 1.00 97.81 128 ILE A O 1
ATOM 959 N N . LEU A 1 129 ? -1.015 -4.842 -6.943 1.00 98.06 129 LEU A N 1
ATOM 960 C CA . LEU A 1 129 ? -0.740 -5.856 -5.934 1.00 98.06 129 LEU A CA 1
ATOM 961 C C . LEU A 1 129 ? -2.045 -6.387 -5.350 1.00 98.06 129 LEU A C 1
ATOM 963 O O . LEU A 1 129 ? -3.024 -5.648 -5.266 1.00 98.06 129 LEU A O 1
ATOM 967 N N . ARG A 1 130 ? -2.036 -7.641 -4.901 1.00 98.00 130 ARG A N 1
ATOM 968 C CA . ARG A 1 130 ? -3.092 -8.255 -4.089 1.00 98.00 130 ARG A CA 1
ATOM 969 C C . ARG A 1 130 ? -2.450 -8.927 -2.883 1.00 98.00 130 ARG A C 1
ATOM 971 O O . ARG A 1 130 ? -1.706 -9.896 -3.044 1.00 98.00 130 ARG A O 1
ATOM 978 N N . ILE A 1 131 ? -2.733 -8.409 -1.692 1.00 97.38 131 ILE A N 1
ATOM 979 C CA . ILE A 1 131 ? -2.144 -8.881 -0.434 1.00 97.38 131 ILE A CA 1
ATOM 980 C C . ILE A 1 131 ? -3.218 -9.191 0.613 1.00 97.38 131 ILE A C 1
ATOM 982 O O . ILE A 1 131 ? -4.271 -8.553 0.667 1.00 97.38 131 ILE A O 1
ATOM 986 N N . ASP A 1 132 ? -2.931 -10.174 1.458 1.00 94.50 132 ASP A N 1
ATOM 987 C CA . ASP A 1 132 ? -3.768 -10.578 2.585 1.00 94.50 132 ASP A CA 1
ATOM 988 C C . ASP A 1 132 ? -3.363 -9.773 3.828 1.00 94.50 132 ASP A C 1
ATOM 990 O O . ASP A 1 132 ? -2.255 -9.912 4.359 1.00 94.50 132 ASP A O 1
ATOM 994 N N . VAL A 1 133 ? -4.272 -8.886 4.237 1.00 87.94 133 VAL A N 1
ATOM 995 C CA . VAL A 1 133 ? -4.140 -7.955 5.367 1.00 87.94 133 VAL A CA 1
ATOM 996 C C . VAL A 1 133 ? -5.019 -8.282 6.590 1.00 87.94 133 VAL A C 1
ATOM 998 O O . VAL A 1 133 ? -4.706 -7.793 7.684 1.00 87.94 133 VAL A O 1
ATOM 1001 N N . PRO A 1 134 ? -6.083 -9.113 6.499 1.00 78.25 134 PRO A N 1
ATOM 1002 C CA . PRO A 1 134 ? -6.748 -9.632 7.687 1.00 78.25 134 PRO A CA 1
ATOM 1003 C C . PRO A 1 134 ? -5.794 -10.280 8.703 1.00 78.25 134 PRO A C 1
ATOM 1005 O O . PRO A 1 134 ? -5.025 -11.199 8.407 1.00 78.25 134 PRO A O 1
ATOM 1008 N N . GLY A 1 135 ? -5.895 -9.821 9.953 1.00 76.00 135 GLY A N 1
ATOM 1009 C CA . GLY A 1 135 ? -5.133 -10.377 11.072 1.00 76.00 135 GLY A CA 1
ATOM 1010 C C . GLY A 1 135 ? -3.668 -9.946 11.133 1.00 76.00 135 GLY A C 1
ATOM 1011 O O . GLY A 1 135 ? -2.923 -10.541 11.900 1.00 76.00 135 GLY A O 1
ATOM 1012 N N . LEU A 1 136 ? -3.257 -8.926 10.368 1.00 84.56 136 LEU A N 1
ATOM 1013 C CA . LEU A 1 136 ? -1.928 -8.323 10.493 1.00 84.56 136 LEU A CA 1
ATOM 1014 C C . LEU A 1 136 ? -1.622 -7.911 11.940 1.00 84.56 136 LEU A C 1
ATOM 1016 O O . LEU A 1 136 ? -2.372 -7.137 12.555 1.00 84.56 136 LEU A O 1
ATOM 1020 N N . THR A 1 137 ? -0.490 -8.377 12.452 1.00 80.94 137 THR A N 1
ATOM 1021 C CA . THR A 1 137 ? 0.088 -7.969 13.735 1.00 80.94 137 THR A CA 1
ATOM 1022 C C . THR A 1 137 ? 1.421 -7.254 13.495 1.00 80.94 137 THR A C 1
ATOM 1024 O O . THR A 1 137 ? 2.018 -7.432 12.439 1.00 80.94 137 THR A O 1
ATOM 1027 N N . PRO A 1 138 ? 1.920 -6.430 14.433 1.00 78.38 138 PRO A N 1
ATOM 1028 C CA . PRO A 1 138 ? 3.185 -5.710 14.245 1.00 78.38 138 PRO A CA 1
ATOM 1029 C C . PRO A 1 138 ? 4.408 -6.591 13.956 1.00 78.38 138 PRO A C 1
ATOM 1031 O O . PRO A 1 138 ? 5.367 -6.132 13.347 1.00 78.38 138 PRO A O 1
ATOM 1034 N N . ASP A 1 139 ? 4.379 -7.847 14.397 1.00 82.69 139 ASP A N 1
ATOM 1035 C CA . ASP A 1 139 ? 5.417 -8.855 14.182 1.00 82.69 139 ASP A CA 1
ATOM 1036 C C . ASP A 1 139 ? 5.240 -9.659 12.881 1.00 82.69 139 ASP A C 1
ATOM 1038 O O . ASP A 1 139 ? 6.136 -10.413 12.501 1.00 82.69 139 ASP A O 1
ATOM 1042 N N . GLN A 1 140 ? 4.111 -9.501 12.184 1.00 79.88 140 GLN A N 1
ATOM 1043 C CA . GLN A 1 140 ? 3.789 -10.228 10.960 1.00 79.88 140 GLN A CA 1
ATOM 1044 C C . GLN A 1 140 ? 3.605 -9.256 9.794 1.00 79.88 140 GLN A C 1
ATOM 1046 O O . GLN A 1 140 ? 2.722 -8.403 9.802 1.00 79.88 140 GLN A O 1
ATOM 1051 N N . GLY A 1 141 ? 4.424 -9.417 8.753 1.00 82.88 141 GLY A N 1
ATOM 1052 C CA . GLY A 1 141 ? 4.183 -8.751 7.474 1.00 82.88 141 GLY A CA 1
ATOM 1053 C C . GLY A 1 141 ? 2.898 -9.248 6.803 1.00 82.88 141 GLY A C 1
ATOM 1054 O O . GLY A 1 141 ? 2.277 -10.224 7.238 1.00 82.88 141 GLY A O 1
ATOM 1055 N N . TYR A 1 142 ? 2.509 -8.596 5.707 1.00 92.25 142 TYR A N 1
ATOM 1056 C CA . TYR A 1 142 ? 1.413 -9.094 4.874 1.00 92.25 142 TYR A CA 1
ATOM 1057 C C . TYR A 1 142 ? 1.723 -10.484 4.325 1.00 92.25 142 TYR A C 1
ATOM 1059 O O . TYR A 1 142 ? 2.880 -10.878 4.157 1.00 92.25 142 TYR A O 1
ATOM 1067 N N . ARG A 1 143 ? 0.661 -11.226 4.011 1.00 93.94 143 ARG A N 1
ATOM 1068 C CA . ARG A 1 143 ? 0.781 -12.511 3.325 1.00 93.94 143 ARG A CA 1
ATOM 1069 C C . ARG A 1 143 ? 0.453 -12.342 1.849 1.00 93.94 143 ARG A C 1
ATOM 1071 O O . ARG A 1 143 ? -0.384 -11.525 1.466 1.00 93.94 143 ARG A O 1
ATOM 1078 N N . VAL A 1 144 ? 1.105 -13.148 1.022 1.00 95.94 144 VAL A N 1
ATOM 1079 C CA . VAL A 1 144 ? 0.732 -13.319 -0.381 1.00 95.94 144 VAL A CA 1
ATOM 1080 C C . VAL A 1 144 ? -0.358 -14.389 -0.443 1.00 95.94 144 VAL A C 1
ATOM 1082 O O . VAL A 1 144 ? -0.102 -15.516 -0.007 1.00 95.94 144 VAL A O 1
ATOM 1085 N N . PRO A 1 145 ? -1.558 -14.080 -0.962 1.00 96.06 145 PRO A N 1
ATOM 1086 C CA . PRO A 1 145 ? -2.584 -15.090 -1.162 1.00 96.06 145 PRO A CA 1
ATOM 1087 C C . PRO A 1 145 ? -2.078 -16.233 -2.061 1.00 96.06 145 PRO A C 1
ATOM 1089 O O . PRO A 1 145 ? -1.457 -15.968 -3.093 1.00 96.06 145 PRO A O 1
ATOM 1092 N N . PRO A 1 146 ? -2.334 -17.506 -1.715 1.00 96.00 146 PRO A N 1
ATOM 1093 C CA . PRO A 1 146 ? -1.826 -18.651 -2.475 1.00 96.00 146 PRO A CA 1
ATOM 1094 C C . PRO A 1 146 ? -2.453 -18.787 -3.871 1.00 96.00 146 PRO A C 1
ATOM 1096 O O . PRO A 1 146 ? -1.911 -19.487 -4.720 1.00 96.00 146 PRO A O 1
ATOM 1099 N N . ASP A 1 147 ? -3.591 -18.134 -4.104 1.00 96.06 147 ASP A N 1
ATOM 1100 C CA . ASP A 1 147 ? -4.296 -18.045 -5.384 1.00 96.06 147 ASP A CA 1
ATOM 1101 C C . ASP A 1 147 ? -3.862 -16.831 -6.228 1.00 96.06 147 ASP A C 1
ATOM 1103 O O . ASP A 1 147 ? -4.431 -16.594 -7.296 1.00 96.06 147 ASP A O 1
ATOM 1107 N N . ASN A 1 148 ? -2.854 -16.062 -5.793 1.00 97.75 148 ASN A N 1
ATOM 1108 C CA . ASN A 1 148 ? -2.240 -15.056 -6.655 1.00 97.75 148 ASN A CA 1
ATOM 1109 C C . ASN A 1 148 ? -1.565 -15.714 -7.875 1.00 97.75 148 ASN A C 1
ATOM 1111 O O . ASN A 1 148 ? -0.976 -16.791 -7.757 1.00 97.75 148 ASN A O 1
ATOM 1115 N N . PRO A 1 149 ? -1.553 -15.036 -9.038 1.00 96.62 149 PRO A N 1
ATOM 1116 C CA . PRO A 1 149 ? -1.024 -15.578 -10.293 1.00 96.62 149 PRO A CA 1
ATOM 1117 C C . PRO A 1 149 ? 0.456 -15.972 -10.233 1.00 96.62 149 PRO A C 1
ATOM 1119 O O . PRO A 1 149 ? 0.895 -16.840 -10.985 1.00 96.62 149 PRO A O 1
ATOM 1122 N N . PHE A 1 150 ? 1.222 -15.325 -9.353 1.00 96.62 150 PHE A N 1
ATOM 1123 C CA . PHE A 1 150 ? 2.657 -15.541 -9.188 1.00 96.62 150 PHE A CA 1
ATOM 1124 C C . PHE A 1 150 ? 3.021 -16.075 -7.798 1.00 96.62 150 PHE A C 1
ATOM 1126 O O . PHE A 1 150 ? 4.194 -16.068 -7.426 1.00 96.62 150 PHE A O 1
ATOM 1133 N N . ALA A 1 151 ? 2.046 -16.546 -7.013 1.00 96.69 151 ALA A N 1
ATOM 1134 C CA . ALA A 1 151 ? 2.313 -17.113 -5.695 1.00 96.69 151 ALA A CA 1
ATOM 1135 C C . ALA A 1 151 ? 3.321 -18.275 -5.789 1.00 96.69 151 ALA A C 1
ATOM 1137 O O . ALA A 1 151 ? 3.128 -19.225 -6.546 1.00 96.69 151 ALA A O 1
ATOM 1138 N N . GLY A 1 152 ? 4.425 -18.186 -5.037 1.00 93.81 152 GLY A N 1
ATOM 1139 C CA . GLY A 1 152 ? 5.500 -19.188 -5.054 1.00 93.81 152 GLY A CA 1
ATOM 1140 C C . GLY A 1 152 ? 6.328 -19.234 -6.346 1.00 93.81 152 GLY A C 1
ATOM 1141 O O . GLY A 1 152 ? 7.166 -20.122 -6.494 1.00 93.81 152 GLY A O 1
ATOM 1142 N N . SER A 1 153 ? 6.113 -18.300 -7.276 1.00 93.88 153 SER A N 1
ATOM 1143 C CA . SER A 1 153 ? 6.903 -18.190 -8.497 1.00 93.88 153 SER A CA 1
ATOM 1144 C C . SER A 1 153 ? 8.300 -17.638 -8.211 1.00 93.88 153 SER A C 1
ATOM 1146 O O . SER A 1 153 ? 8.476 -16.742 -7.390 1.00 93.88 153 SER A O 1
ATOM 1148 N N . THR A 1 154 ? 9.300 -18.140 -8.933 1.00 93.94 154 THR A N 1
ATOM 1149 C CA . THR A 1 154 ? 10.637 -17.527 -9.005 1.00 93.94 154 THR A CA 1
ATOM 1150 C C . THR A 1 154 ? 10.747 -16.504 -10.128 1.00 93.94 154 THR A C 1
ATOM 1152 O O . THR A 1 154 ? 11.759 -15.822 -10.242 1.00 93.94 154 THR A O 1
ATOM 1155 N N . ASP A 1 155 ? 9.730 -16.432 -10.985 1.00 90.50 155 ASP A N 1
ATOM 1156 C CA . ASP A 1 155 ? 9.719 -15.620 -12.192 1.00 90.50 155 ASP A CA 1
ATOM 1157 C C . ASP A 1 155 ? 9.106 -14.235 -11.974 1.00 90.50 155 ASP A C 1
ATOM 1159 O O . ASP A 1 155 ? 9.273 -13.380 -12.833 1.00 90.50 155 ASP A O 1
ATOM 1163 N N . ALA A 1 156 ? 8.400 -14.003 -10.868 1.00 95.06 156 ALA A N 1
ATOM 1164 C CA . ALA A 1 156 ? 7.758 -12.734 -10.530 1.00 95.06 156 ALA A CA 1
ATOM 1165 C C . ALA A 1 156 ? 7.527 -12.629 -9.015 1.00 95.06 156 ALA A C 1
ATOM 1167 O O . ALA A 1 156 ? 7.560 -13.638 -8.309 1.00 95.06 156 ALA A O 1
ATOM 1168 N N . ARG A 1 157 ? 7.255 -11.419 -8.513 1.00 96.75 157 ARG A N 1
ATOM 1169 C CA . ARG A 1 157 ? 6.860 -11.216 -7.112 1.00 96.75 157 ARG A CA 1
ATOM 1170 C C . ARG A 1 157 ? 5.457 -11.769 -6.865 1.00 96.75 157 ARG A C 1
ATOM 1172 O O . ARG A 1 157 ? 4.534 -11.508 -7.633 1.00 96.75 157 ARG A O 1
ATOM 1179 N N . GLY A 1 158 ? 5.292 -12.527 -5.783 1.00 97.38 158 GLY A N 1
ATOM 1180 C CA . GLY A 1 158 ? 4.053 -13.260 -5.513 1.00 97.38 158 GLY A CA 1
ATOM 1181 C C . GLY A 1 158 ? 2.839 -12.364 -5.262 1.00 97.38 158 GLY A C 1
ATOM 1182 O O . GLY A 1 158 ? 1.713 -12.743 -5.573 1.00 97.38 158 GLY A O 1
ATOM 1183 N N . GLU A 1 159 ? 3.054 -11.166 -4.726 1.00 97.25 159 GLU A N 1
ATOM 1184 C CA . GLU A 1 159 ? 2.020 -10.164 -4.473 1.00 97.25 159 GLU A CA 1
ATOM 1185 C C . GLU A 1 159 ? 1.466 -9.503 -5.746 1.00 97.25 159 GLU A C 1
ATOM 1187 O O . GLU A 1 159 ? 0.401 -8.890 -5.683 1.00 97.25 159 GLU A O 1
ATOM 1192 N N . VAL A 1 160 ? 2.143 -9.618 -6.895 1.00 97.38 160 VAL A N 1
ATOM 1193 C CA . VAL A 1 160 ? 1.691 -9.011 -8.155 1.00 97.38 160 VAL A CA 1
ATOM 1194 C C . VAL A 1 160 ? 0.442 -9.739 -8.652 1.00 97.38 160 VAL A C 1
ATOM 1196 O O . VAL A 1 160 ? 0.452 -10.946 -8.874 1.00 97.38 160 VAL A O 1
ATOM 1199 N N . TRP A 1 161 ? -0.643 -8.995 -8.852 1.00 96.81 161 TRP A N 1
ATOM 1200 C CA . TRP A 1 161 ? -1.899 -9.486 -9.426 1.00 96.81 161 TRP A CA 1
ATOM 1201 C C . TRP A 1 161 ? -1.998 -9.189 -10.925 1.00 96.81 161 TRP A C 1
ATOM 1203 O O . TRP A 1 161 ? -2.423 -10.027 -11.720 1.00 96.81 161 TRP A O 1
ATOM 1213 N N . ALA A 1 162 ? -1.578 -7.989 -11.317 1.00 94.75 162 ALA A N 1
ATOM 1214 C CA . ALA A 1 162 ? -1.462 -7.557 -12.703 1.00 94.75 162 ALA A CA 1
ATOM 1215 C C . ALA A 1 162 ? -0.284 -6.588 -12.826 1.00 94.75 162 ALA A C 1
ATOM 1217 O O . ALA A 1 162 ? 0.037 -5.892 -11.870 1.00 94.75 162 ALA A O 1
ATOM 1218 N N . TYR A 1 163 ? 0.340 -6.515 -13.996 1.00 94.06 163 TYR A N 1
ATOM 1219 C CA . TYR A 1 163 ? 1.437 -5.587 -14.283 1.00 94.06 163 TYR A CA 1
ATOM 1220 C C . TYR A 1 163 ? 1.268 -4.985 -15.683 1.00 94.06 163 TYR A C 1
ATOM 1222 O O . TYR A 1 163 ? 0.393 -5.413 -16.446 1.00 94.06 163 TYR A O 1
ATOM 1230 N N . GLY A 1 164 ? 2.075 -3.981 -16.022 1.00 89.69 164 GLY A N 1
ATOM 1231 C CA . GLY A 1 164 ? 1.950 -3.245 -17.283 1.00 89.69 164 GLY A CA 1
ATOM 1232 C C . GLY A 1 164 ? 1.347 -1.852 -17.145 1.00 89.69 164 GLY A C 1
ATOM 1233 O O . GLY A 1 164 ? 0.900 -1.309 -18.155 1.00 89.69 164 GLY A O 1
ATOM 1234 N N . LEU A 1 165 ? 1.270 -1.291 -15.934 1.00 85.25 165 LEU A N 1
ATOM 1235 C CA . LEU A 1 165 ? 0.673 0.023 -15.700 1.00 85.25 165 LEU A CA 1
ATOM 1236 C C . LEU A 1 165 ? 1.716 1.138 -15.890 1.00 85.25 165 LEU A C 1
ATOM 1238 O O . LEU A 1 165 ? 2.752 1.126 -15.235 1.00 85.25 165 LEU A O 1
ATOM 1242 N N . ALA A 1 166 ? 1.408 2.114 -16.751 1.00 73.75 166 ALA A N 1
ATOM 1243 C CA . ALA A 1 166 ? 2.154 3.364 -16.937 1.00 73.75 166 ALA A CA 1
ATOM 1244 C C . ALA A 1 166 ? 1.185 4.480 -17.383 1.00 73.75 166 ALA A C 1
ATOM 1246 O O . ALA A 1 166 ? 0.266 4.215 -18.162 1.00 73.75 166 ALA A O 1
ATOM 1247 N N . ILE A 1 167 ? 1.356 5.715 -16.883 1.00 58.97 167 ILE A N 1
ATOM 1248 C CA . ILE A 1 167 ? 0.415 6.837 -17.124 1.00 58.97 167 ILE A CA 1
ATOM 1249 C C . ILE A 1 167 ? 0.747 7.645 -18.394 1.00 58.97 167 ILE A C 1
ATOM 1251 O O . ILE A 1 167 ? -0.150 8.262 -18.968 1.00 58.97 167 ILE A O 1
ATOM 1255 N N . PHE A 1 168 ? 1.970 7.558 -18.928 1.00 48.88 168 PHE A N 1
ATOM 1256 C CA . PHE A 1 168 ? 2.296 8.095 -20.255 1.00 48.88 168 PHE A CA 1
ATOM 1257 C C . PHE A 1 168 ? 2.934 7.018 -21.128 1.00 48.88 168 PHE A C 1
ATOM 1259 O O . PHE A 1 168 ? 4.095 6.658 -20.951 1.00 48.88 168 PHE A O 1
ATOM 1266 N N . GLY A 1 169 ? 2.167 6.508 -22.089 1.00 42.69 169 GLY A N 1
ATOM 1267 C CA . GLY A 1 169 ? 2.726 5.760 -23.209 1.00 42.69 169 GLY A CA 1
ATOM 1268 C C . GLY A 1 169 ? 3.253 6.710 -24.284 1.00 42.69 169 GLY A C 1
ATOM 1269 O O . GLY A 1 169 ? 2.605 7.716 -24.559 1.00 42.69 169 GLY A O 1
ATOM 1270 N N . ASP A 1 170 ? 4.361 6.347 -24.943 1.00 41.44 170 ASP A N 1
ATOM 1271 C CA . ASP A 1 170 ? 4.244 6.074 -26.380 1.00 41.44 170 ASP A CA 1
ATOM 1272 C C . ASP A 1 170 ? 5.328 5.153 -26.988 1.00 41.44 170 ASP A C 1
ATOM 1274 O O . ASP A 1 170 ? 6.522 5.298 -26.738 1.00 41.44 170 ASP A O 1
ATOM 1278 N N . SER A 1 171 ? 4.854 4.268 -27.882 1.00 40.81 171 SER A N 1
ATOM 1279 C CA . SER A 1 171 ? 5.534 3.515 -28.963 1.00 40.81 171 SER A CA 1
ATOM 1280 C C . SER A 1 171 ? 6.750 2.631 -28.583 1.00 40.81 171 SER A C 1
ATOM 1282 O O . SER A 1 171 ? 7.865 3.104 -28.408 1.00 40.81 171 SER A O 1
ATOM 1284 N N . HIS A 1 172 ? 6.671 1.300 -28.470 1.00 38.06 172 HIS A N 1
ATOM 1285 C CA . HIS A 1 172 ? 6.587 0.350 -29.599 1.00 38.06 172 HIS A CA 1
ATOM 1286 C C . HIS A 1 172 ? 6.208 -1.086 -29.163 1.00 38.06 172 HIS A C 1
ATOM 1288 O O . HIS A 1 172 ? 6.202 -2.003 -29.984 1.00 38.06 172 HIS A O 1
ATOM 1294 N N . SER A 1 173 ? 5.878 -1.325 -27.895 1.00 37.94 173 SER A N 1
ATOM 1295 C CA . SER A 1 173 ? 5.363 -2.617 -27.440 1.00 37.94 173 SER A CA 1
ATOM 1296 C C . SER A 1 173 ? 3.865 -2.486 -27.196 1.00 37.94 173 SER A C 1
ATOM 1298 O O . SER A 1 173 ? 3.404 -1.726 -26.353 1.00 37.94 173 SER A O 1
ATOM 1300 N N . THR A 1 174 ? 3.078 -3.211 -27.987 1.00 39.06 174 THR A N 1
ATOM 1301 C CA . THR A 1 174 ? 1.633 -3.357 -27.798 1.00 39.06 174 THR A CA 1
ATOM 1302 C C . THR A 1 174 ? 1.322 -3.608 -26.323 1.00 39.06 174 THR A C 1
ATOM 1304 O O . THR A 1 174 ? 1.746 -4.638 -25.792 1.00 39.06 174 THR A O 1
ATOM 1307 N N . GLY A 1 175 ? 0.596 -2.684 -25.688 1.00 40.81 175 GLY A N 1
ATOM 1308 C CA . GLY A 1 175 ? 0.133 -2.805 -24.312 1.00 40.81 175 GLY A CA 1
ATOM 1309 C C . GLY A 1 175 ? -0.562 -4.144 -24.095 1.00 40.81 175 GLY A C 1
ATOM 1310 O O . GLY A 1 175 ? -1.667 -4.381 -24.582 1.00 40.81 175 GLY A O 1
ATOM 1311 N N . LYS A 1 176 ? 0.116 -5.039 -23.381 1.00 41.09 176 LYS A N 1
ATOM 1312 C CA . LYS A 1 176 ? -0.468 -6.262 -22.849 1.00 41.09 176 LYS A CA 1
ATOM 1313 C C . LYS A 1 176 ? -0.573 -6.072 -21.348 1.00 41.09 176 LYS A C 1
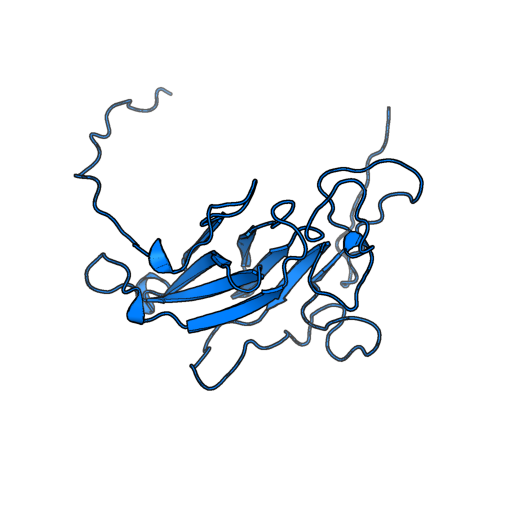ATOM 1315 O O . LYS A 1 176 ? 0.388 -6.299 -20.626 1.00 41.09 176 LYS A O 1
ATOM 1320 N N . MET A 1 177 ? -1.749 -5.652 -20.893 1.00 45.16 177 MET A N 1
ATOM 1321 C CA . MET A 1 177 ? -2.143 -5.872 -19.507 1.00 45.16 177 MET A CA 1
ATOM 1322 C C . MET A 1 177 ? -2.295 -7.385 -19.341 1.00 45.16 177 MET A C 1
ATOM 1324 O O . MET A 1 177 ? -3.202 -7.990 -19.916 1.00 45.16 177 MET A O 1
ATOM 1328 N N . ALA A 1 178 ? -1.347 -8.012 -18.652 1.00 49.88 178 ALA A N 1
ATOM 1329 C CA . ALA A 1 178 ? -1.371 -9.445 -18.418 1.00 49.88 178 ALA A CA 1
ATOM 1330 C C . ALA A 1 178 ? -2.088 -9.720 -17.093 1.00 49.88 178 ALA A C 1
ATOM 1332 O O . ALA A 1 178 ? -1.673 -9.251 -16.037 1.00 49.88 178 ALA A O 1
ATOM 1333 N N . THR A 1 179 ? -3.172 -10.489 -17.165 1.00 45.19 179 THR A N 1
ATOM 1334 C CA . THR A 1 179 ? -3.786 -11.144 -16.006 1.00 45.19 179 THR A CA 1
ATOM 1335 C C . THR A 1 179 ? -3.633 -12.645 -16.233 1.00 45.19 179 THR A C 1
ATOM 1337 O O . THR A 1 179 ? -3.949 -13.136 -17.317 1.00 45.19 179 THR A O 1
ATOM 1340 N N . SER A 1 180 ? -3.089 -13.384 -15.268 1.00 45.31 180 SER A N 1
ATOM 1341 C CA . SER A 1 180 ? -2.937 -14.843 -15.371 1.00 45.31 180 SER A CA 1
ATOM 1342 C C . SER A 1 180 ? -3.708 -15.543 -14.256 1.00 45.31 180 SER A C 1
ATOM 1344 O O . SER A 1 180 ? -3.126 -16.183 -13.390 1.00 45.31 180 SER A O 1
ATOM 1346 N N . GLY A 1 181 ? -5.035 -15.396 -14.274 1.00 43.03 181 GLY A N 1
ATOM 1347 C CA . GLY A 1 181 ? -5.967 -16.184 -13.460 1.00 43.03 181 GLY A CA 1
ATOM 1348 C C . GLY A 1 181 ? -6.840 -17.098 -14.336 1.00 43.03 181 GLY A C 1
ATOM 1349 O O . GLY A 1 181 ? -6.956 -16.851 -15.542 1.00 43.03 181 GLY A O 1
ATOM 1350 N N . PRO A 1 182 ? -7.456 -18.157 -13.777 1.00 37.28 182 PRO A N 1
ATOM 1351 C CA . PRO A 1 182 ? -8.350 -19.033 -14.528 1.00 37.28 182 PRO A CA 1
ATOM 1352 C C . PRO A 1 182 ? -9.627 -18.274 -14.937 1.00 37.28 182 PRO A C 1
ATOM 1354 O O . PRO A 1 182 ? -10.476 -17.958 -14.115 1.00 37.28 182 PRO A O 1
ATOM 1357 N N . GLU A 1 183 ? -9.702 -17.954 -16.231 1.00 40.72 183 GLU A N 1
ATOM 1358 C CA . GLU A 1 183 ? -10.822 -17.391 -16.998 1.00 40.72 183 GLU A CA 1
ATOM 1359 C C . GLU A 1 183 ? -11.682 -16.290 -16.341 1.00 40.72 183 GLU A C 1
ATOM 1361 O O . GLU A 1 183 ? -12.748 -16.525 -15.780 1.00 40.72 183 GLU A O 1
ATOM 1366 N N . THR A 1 184 ? -11.349 -15.029 -16.626 1.00 27.41 184 THR A N 1
ATOM 1367 C CA . THR A 1 184 ? -12.380 -14.018 -16.911 1.00 27.41 184 THR A CA 1
ATOM 1368 C C . THR A 1 184 ? -12.028 -13.348 -18.232 1.00 27.41 184 THR A C 1
ATOM 1370 O O . THR A 1 184 ? -10.995 -12.703 -18.378 1.00 27.41 184 THR A O 1
ATOM 1373 N N . LYS A 1 185 ? -12.860 -13.587 -19.248 1.00 26.11 185 LYS A N 1
ATOM 1374 C CA . LYS A 1 185 ? -12.645 -13.144 -20.630 1.00 26.11 185 LYS A CA 1
ATOM 1375 C C . LYS A 1 185 ? -12.507 -11.619 -20.704 1.00 26.11 185 LYS A C 1
ATOM 1377 O O . LYS A 1 185 ? -13.506 -10.909 -20.639 1.00 26.11 185 LYS A O 1
ATOM 1382 N N . VAL A 1 186 ? -11.297 -11.126 -20.955 1.00 27.72 186 VAL A N 1
ATOM 1383 C CA . VAL A 1 186 ? -11.076 -9.756 -21.430 1.00 27.72 186 VAL A CA 1
ATOM 1384 C C . VAL A 1 186 ? -11.411 -9.724 -22.923 1.00 27.72 186 VAL A C 1
ATOM 1386 O O . VAL A 1 186 ? -10.649 -10.201 -23.761 1.00 27.72 186 VAL A O 1
ATOM 1389 N N . ARG A 1 187 ? -12.589 -9.197 -23.280 1.00 25.00 187 ARG A N 1
ATOM 1390 C CA . ARG A 1 187 ? -12.882 -8.814 -24.668 1.00 25.00 187 ARG A CA 1
ATOM 1391 C C . ARG A 1 187 ? -12.335 -7.413 -24.904 1.00 25.00 187 ARG A C 1
ATOM 1393 O O . ARG A 1 187 ? -12.980 -6.430 -24.560 1.00 25.00 187 ARG A O 1
ATOM 1400 N N . THR A 1 188 ? -11.183 -7.322 -25.555 1.00 27.20 188 THR A N 1
ATOM 1401 C CA . THR A 1 188 ? -10.762 -6.082 -26.209 1.00 27.20 188 THR A CA 1
ATOM 1402 C C . THR A 1 188 ? -11.621 -5.898 -27.458 1.00 27.20 188 THR A C 1
ATOM 1404 O O . THR A 1 188 ? -11.424 -6.576 -28.466 1.00 27.20 188 THR A O 1
ATOM 1407 N N . VAL A 1 189 ? -12.612 -5.009 -27.399 1.00 25.28 189 VAL A N 1
ATOM 1408 C CA . VAL A 1 189 ? -13.296 -4.532 -28.606 1.00 25.28 189 VAL A CA 1
ATOM 1409 C C . VAL A 1 189 ? -12.476 -3.371 -29.157 1.00 25.28 189 VAL A C 1
ATOM 1411 O O . VAL A 1 189 ? -12.616 -2.234 -28.724 1.00 25.28 189 VAL A O 1
ATOM 1414 N N . LEU A 1 190 ? -11.597 -3.676 -30.109 1.00 30.12 190 LEU A N 1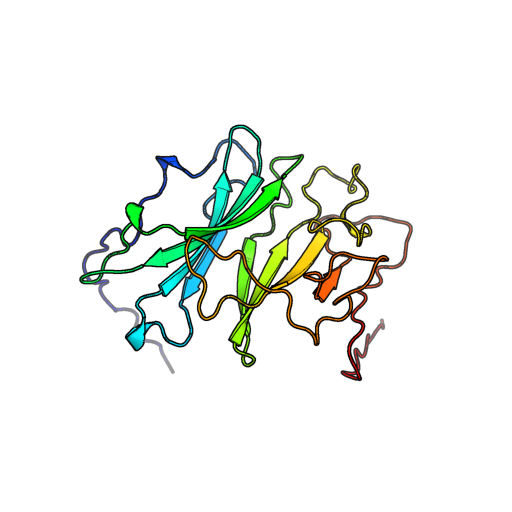
ATOM 1415 C CA . LEU A 1 190 ? -11.034 -2.689 -31.025 1.00 30.12 190 LEU A CA 1
ATOM 1416 C C . LEU A 1 190 ? -11.887 -2.663 -32.295 1.00 30.12 190 LEU A C 1
ATOM 1418 O O . LEU A 1 190 ? -11.929 -3.662 -33.018 1.00 30.12 190 LEU A O 1
ATOM 1422 N N . LYS A 1 191 ? -12.543 -1.524 -32.548 1.00 28.75 191 LYS A N 1
ATOM 1423 C CA . LYS A 1 191 ? -12.731 -0.834 -33.847 1.00 28.75 191 LYS A CA 1
ATOM 1424 C C . LYS A 1 191 ? -13.892 0.168 -33.730 1.00 28.75 191 LYS A C 1
ATOM 1426 O O . LYS A 1 191 ? -14.911 -0.156 -33.131 1.00 28.75 191 LYS A O 1
ATOM 1431 N N . ARG A 1 192 ? -13.817 1.358 -34.323 1.00 38.31 192 ARG A N 1
ATOM 1432 C CA . ARG A 1 192 ? -12.997 1.797 -35.465 1.00 38.31 192 ARG A CA 1
ATOM 1433 C C . ARG A 1 192 ? -12.190 3.043 -35.153 1.00 38.31 192 ARG A C 1
ATOM 1435 O O . ARG A 1 192 ? -12.710 3.872 -34.383 1.00 38.31 192 ARG A O 1
#

pLDDT: mean 83.85, std 20.92, range [25.0, 98.5]

Mean predicted aligned error: 9.05 Å

Radius of gyration: 18.5 Å; Cα contacts (8 Å, |Δi|>4): 395; chains: 1; bounding box: 50×41×55 Å